Protein AF-A0A7S1JHT8-F1 (afdb_monomer_lite)

Organism: NCBI:txid73025

Foldseek 3Di:
DLQPDDDDDPDDPVVVVVVVVVVVVVLVVLLVVLQVLLCCLLPFDPCPDPVRHPADLVNLLVSLVSLLVCLQAPRNPSSLVSSLVSNLSSLLSQCPDPDPSSVCSLVVQLVCCLDCVHLLPQDPVSQVRRLNSSLSSLVSSQLSDDPVDDRVSVVVLLVSLLVLLPPDPDPPCPRSSVRSNLSSLQNLQSCLLDLSCPVVCVVRLLSLLVSLVVQCPDPDPSSVVSSVSSNVSSCCQACDDPVCVVRDHHHPVRVCVVNVVPPD

Sequence (264 aa):
DCRGHPIFDDADPCHASTDRTLVVHCWLAVKECSLLLGSLVTSLPLPADPASALLTEEQVQQIGRIFIHVLLHTKHKGAIAKAQDGFGQVARRLLRCGLPTLQALPGQWLDLLLSEAGVLNTSYARILRRSAGLPFAVLPLLDAEDRFSPQPLLRRCMQELLAVAGEGEEEGAEAAHEFSRVNALNVMKYVVEDAQLSLDVQPYLGRALLLCLRGFEHSSWTIRNSSMMLYSALVLKGVGSQQQKRKGGMSVPEFLNRFPQVAP

pLDDT: mean 83.58, std 16.68, range [28.58, 98.56]

InterPro domains:
  IPR019442 THADA/TRM732, DUF2428 [PF10350] (18-222)
  IPR051954 tRNA (32-2'-O)-methyltransferase regulator THADA [PTHR14387] (12-264)

Structure (mmCIF, N/CA/C/O backbone):
data_AF-A0A7S1JHT8-F1
#
_entry.id   AF-A0A7S1JHT8-F1
#
loop_
_atom_site.group_PDB
_atom_site.id
_atom_site.type_symbol
_atom_site.label_atom_id
_atom_site.label_alt_id
_atom_site.label_comp_id
_atom_site.label_asym_id
_atom_site.label_entity_id
_atom_site.label_seq_id
_atom_site.pdbx_PDB_ins_code
_atom_site.Cartn_x
_atom_site.Cartn_y
_atom_site.Cartn_z
_atom_site.occupancy
_atom_site.B_iso_or_equiv
_atom_site.auth_seq_id
_atom_site.auth_comp_id
_atom_site.auth_asym_id
_atom_site.auth_atom_id
_atom_site.pdbx_PDB_model_num
ATOM 1 N N . ASP A 1 1 ? 21.901 11.819 2.373 1.00 34.34 1 ASP A N 1
ATOM 2 C CA . ASP A 1 1 ? 22.291 10.726 1.458 1.00 34.34 1 ASP A CA 1
ATOM 3 C C . ASP A 1 1 ? 21.061 9.883 1.085 1.00 34.34 1 ASP A C 1
ATOM 5 O O . ASP A 1 1 ? 19.959 10.161 1.559 1.00 34.34 1 ASP A O 1
ATOM 9 N N . CYS A 1 2 ? 21.227 8.837 0.268 1.00 28.58 2 CYS A N 1
ATOM 10 C CA . CYS A 1 2 ? 20.146 7.919 -0.135 1.00 28.58 2 CYS A CA 1
ATOM 11 C C . CYS A 1 2 ? 19.572 7.065 1.020 1.00 28.58 2 CYS A C 1
ATOM 13 O O . CYS A 1 2 ? 18.707 6.220 0.798 1.00 28.58 2 CYS A O 1
ATOM 15 N N . ARG A 1 3 ? 20.052 7.259 2.256 1.00 37.41 3 ARG A N 1
ATOM 16 C CA . ARG A 1 3 ? 19.598 6.575 3.474 1.00 37.41 3 ARG A CA 1
ATOM 17 C C . ARG A 1 3 ? 18.797 7.495 4.398 1.00 37.41 3 ARG A C 1
ATOM 19 O O . ARG A 1 3 ? 18.372 7.059 5.464 1.00 37.41 3 ARG A O 1
ATOM 26 N N . GLY A 1 4 ? 18.548 8.737 3.976 1.00 41.50 4 GLY A N 1
ATOM 27 C CA . GLY A 1 4 ? 17.807 9.717 4.763 1.00 41.50 4 GLY A CA 1
ATOM 28 C C . GLY A 1 4 ? 18.656 10.428 5.815 1.00 41.50 4 GLY A C 1
ATOM 29 O O . GLY A 1 4 ? 18.087 11.101 6.669 1.00 41.50 4 GLY A O 1
ATOM 30 N N . HIS A 1 5 ? 19.989 10.323 5.756 1.00 48.78 5 HIS A N 1
ATOM 31 C CA . HIS A 1 5 ? 20.841 11.198 6.551 1.00 48.78 5 HIS A CA 1
ATOM 32 C C . HIS A 1 5 ? 20.776 12.613 5.967 1.00 48.78 5 HIS A C 1
ATOM 34 O O . HIS A 1 5 ? 21.002 12.775 4.759 1.00 48.78 5 HIS A O 1
ATOM 40 N N . PRO A 1 6 ? 20.432 13.630 6.770 1.00 48.22 6 PRO A N 1
ATOM 41 C CA . PRO A 1 6 ? 20.486 15.006 6.309 1.00 48.22 6 PRO A CA 1
ATOM 42 C C . PRO A 1 6 ? 21.941 15.372 5.974 1.00 48.22 6 PRO A C 1
ATOM 44 O O . PRO A 1 6 ? 22.859 15.015 6.710 1.00 48.22 6 PRO A O 1
ATOM 47 N N . ILE A 1 7 ? 22.139 16.001 4.814 1.00 51.75 7 ILE A N 1
ATOM 48 C CA . ILE A 1 7 ? 23.419 16.582 4.397 1.00 51.75 7 ILE A CA 1
ATOM 49 C C . ILE A 1 7 ? 23.274 18.071 4.682 1.00 51.75 7 ILE A C 1
ATOM 51 O O . ILE A 1 7 ? 22.366 18.695 4.135 1.00 51.75 7 ILE A O 1
ATOM 55 N N . PHE A 1 8 ? 24.108 18.596 5.569 1.00 55.41 8 PHE A N 1
ATOM 56 C CA . PHE A 1 8 ? 24.169 20.017 5.879 1.00 55.41 8 PHE A CA 1
ATOM 57 C C . PHE A 1 8 ? 25.493 20.545 5.322 1.00 55.41 8 PHE A C 1
ATOM 59 O O . PHE A 1 8 ? 26.511 19.869 5.476 1.00 55.41 8 PHE A O 1
ATOM 66 N N . ASP A 1 9 ? 25.464 21.699 4.647 1.00 51.19 9 ASP A N 1
ATOM 67 C CA . ASP A 1 9 ? 26.682 22.461 4.349 1.00 51.19 9 ASP A CA 1
ATOM 68 C C . ASP A 1 9 ? 27.382 22.799 5.672 1.00 51.19 9 ASP A C 1
ATOM 70 O O . ASP A 1 9 ? 26.703 22.880 6.698 1.00 51.19 9 ASP A O 1
ATOM 74 N N . ASP A 1 10 ? 28.709 22.969 5.650 1.00 49.72 10 ASP A N 1
ATOM 75 C CA . ASP A 1 10 ? 29.583 23.263 6.801 1.00 49.72 10 ASP A CA 1
ATOM 76 C C . ASP A 1 10 ? 29.253 24.617 7.479 1.00 49.72 10 ASP A C 1
ATOM 78 O O . ASP A 1 10 ? 30.066 25.538 7.552 1.00 49.72 10 ASP A O 1
ATOM 82 N N . ALA A 1 11 ? 28.027 24.763 7.968 1.00 54.50 11 ALA A N 1
ATOM 83 C CA . ALA A 1 11 ? 27.584 25.807 8.863 1.00 54.50 11 ALA A CA 1
ATOM 84 C C . ALA A 1 11 ? 27.904 25.395 10.304 1.00 54.50 11 ALA A C 1
ATOM 86 O O . ALA A 1 11 ? 27.865 24.216 10.657 1.00 54.50 11 ALA A O 1
ATOM 87 N N . ASP A 1 12 ? 28.226 26.410 11.105 1.00 55.28 12 ASP A N 1
ATOM 88 C CA . ASP A 1 12 ? 28.621 26.385 12.515 1.00 55.28 12 ASP A CA 1
ATOM 89 C C . ASP A 1 12 ? 28.263 25.075 13.270 1.00 55.28 12 ASP A C 1
ATOM 91 O O . ASP A 1 12 ? 27.077 24.738 13.404 1.00 55.28 12 ASP A O 1
ATOM 95 N N . PRO A 1 13 ? 29.255 24.324 13.797 1.00 57.09 13 PRO A N 1
ATOM 96 C CA . PRO A 1 13 ? 29.052 23.003 14.403 1.00 57.09 13 PRO A CA 1
ATOM 97 C C . PRO A 1 13 ? 28.018 22.978 15.543 1.00 57.09 13 PRO A C 1
ATOM 99 O O . PRO A 1 13 ? 27.435 21.926 15.824 1.00 57.09 13 PRO A O 1
ATOM 102 N N . CYS A 1 14 ? 27.740 24.121 16.181 1.00 57.09 14 CYS A N 1
ATOM 103 C CA . CYS A 1 14 ? 26.687 24.249 17.190 1.00 57.09 14 CYS A CA 1
ATOM 104 C C . CYS A 1 14 ? 25.264 24.161 16.587 1.00 57.09 14 CYS A C 1
ATOM 106 O O . CYS A 1 14 ? 24.384 23.480 17.129 1.00 57.09 14 CYS A O 1
ATOM 108 N N . HIS A 1 15 ? 25.042 24.779 15.423 1.00 56.47 15 HIS A N 1
ATOM 109 C CA . HIS A 1 15 ? 23.763 24.747 14.708 1.00 56.47 15 HIS A CA 1
ATOM 110 C C . HIS A 1 15 ? 23.491 23.367 14.090 1.00 56.47 15 HIS A C 1
ATOM 112 O O . HIS A 1 15 ? 22.404 22.816 14.276 1.00 56.47 15 HIS A O 1
ATOM 118 N N . ALA A 1 16 ? 24.510 22.734 13.498 1.00 60.12 16 ALA A N 1
ATOM 119 C CA . ALA A 1 16 ? 24.408 21.373 12.960 1.00 60.12 16 ALA A CA 1
ATOM 120 C C . ALA A 1 16 ? 24.037 20.320 14.032 1.00 60.12 16 ALA A C 1
ATOM 122 O O . ALA A 1 16 ? 23.324 19.350 13.754 1.00 60.12 16 ALA A O 1
ATOM 123 N N . SER A 1 17 ? 24.482 20.513 15.281 1.00 71.12 17 SER A N 1
ATOM 124 C CA . SER A 1 17 ? 24.134 19.653 16.425 1.00 71.12 17 SER A CA 1
ATOM 125 C C . SER A 1 17 ? 22.660 19.783 16.838 1.00 71.12 17 SER A C 1
ATOM 127 O O . SER A 1 17 ? 21.988 18.785 17.129 1.00 71.12 17 SER A O 1
ATOM 129 N N . THR A 1 18 ? 22.127 21.007 16.803 1.00 77.38 18 THR A N 1
ATOM 130 C CA . THR A 1 18 ? 20.728 21.295 17.151 1.00 77.38 18 THR A CA 1
ATOM 131 C C . THR A 1 18 ? 19.774 20.741 16.093 1.00 77.38 18 THR A C 1
ATOM 133 O O . THR A 1 18 ? 18.832 20.023 16.436 1.00 77.38 18 THR A O 1
ATOM 136 N N . ASP A 1 19 ? 20.069 20.955 14.809 1.00 77.06 19 ASP A N 1
ATOM 137 C CA . ASP A 1 19 ? 19.261 20.445 13.694 1.00 77.06 19 ASP A CA 1
ATOM 138 C C . ASP A 1 19 ? 19.212 18.915 13.675 1.00 77.06 19 ASP A C 1
ATOM 140 O O . ASP A 1 19 ? 18.149 18.305 13.514 1.00 77.06 19 ASP A O 1
ATOM 144 N N . ARG A 1 20 ? 20.355 18.266 13.928 1.00 75.06 20 ARG A N 1
ATOM 145 C CA . ARG A 1 20 ? 20.429 16.806 14.059 1.00 75.06 20 ARG A CA 1
ATOM 146 C C . ARG A 1 20 ? 19.556 16.296 15.204 1.00 75.06 20 ARG A C 1
ATOM 148 O O . ARG A 1 20 ? 18.861 15.292 15.046 1.00 75.06 20 ARG A O 1
ATOM 155 N N . THR A 1 21 ? 19.585 16.981 16.340 1.00 84.88 21 THR A N 1
ATOM 156 C CA . THR A 1 21 ? 18.801 16.624 17.526 1.00 84.88 21 THR A CA 1
ATOM 157 C C . THR A 1 21 ? 17.301 16.792 17.271 1.00 84.88 21 THR A C 1
ATOM 159 O O . THR A 1 21 ? 16.516 15.904 17.606 1.00 84.88 21 THR A O 1
ATOM 162 N N . LEU A 1 22 ? 16.896 17.877 16.607 1.00 87.31 22 LEU A N 1
ATOM 163 C CA . LEU A 1 22 ? 15.505 18.119 16.217 1.00 87.31 22 LEU A CA 1
ATOM 164 C C . LEU A 1 22 ? 14.978 17.024 15.287 1.00 87.31 22 LEU A C 1
ATOM 166 O O . LEU A 1 22 ? 13.941 16.430 15.576 1.00 87.31 22 LEU A O 1
ATOM 170 N N . VAL A 1 23 ? 15.716 16.686 14.223 1.00 85.25 23 VAL A N 1
ATOM 171 C CA . VAL A 1 23 ? 15.320 15.613 13.295 1.00 85.25 23 VAL A CA 1
ATOM 172 C C . VAL A 1 23 ? 15.143 14.286 14.035 1.00 85.25 23 VAL A C 1
ATOM 174 O O . VAL A 1 23 ? 14.180 13.565 13.761 1.00 85.25 23 VAL A O 1
ATOM 177 N N . VAL A 1 24 ? 16.032 13.977 14.989 1.00 85.88 24 VAL A N 1
ATOM 178 C CA . VAL A 1 24 ? 15.943 12.760 15.807 1.00 85.88 24 VAL A CA 1
ATOM 179 C C . VAL A 1 24 ? 14.666 12.709 16.632 1.00 85.88 24 VAL A C 1
ATOM 181 O O . VAL A 1 24 ? 13.922 11.727 16.560 1.00 85.88 24 VAL A O 1
ATOM 184 N N . HIS A 1 25 ? 14.371 13.779 17.362 1.00 88.12 25 HIS A N 1
ATOM 185 C CA . HIS A 1 25 ? 13.149 13.856 18.151 1.00 88.12 25 HIS A CA 1
ATOM 186 C C . HIS A 1 25 ? 11.891 13.815 17.279 1.00 88.12 25 HIS A C 1
ATOM 188 O O . HIS A 1 25 ? 10.928 13.147 17.649 1.00 88.12 25 HIS A O 1
ATOM 194 N N . CYS A 1 26 ? 11.903 14.437 16.096 1.00 89.31 26 CYS A N 1
ATOM 195 C CA . CYS A 1 26 ? 10.768 14.399 15.178 1.00 89.31 26 CYS A CA 1
ATOM 196 C C . CYS A 1 26 ? 10.431 12.972 14.724 1.00 89.31 26 CYS A C 1
ATOM 198 O O . CYS A 1 26 ? 9.269 12.575 14.793 1.00 89.31 26 CYS A O 1
ATOM 200 N N . TRP A 1 27 ? 11.407 12.169 14.277 1.00 87.94 27 TRP A N 1
ATOM 201 C CA . TRP A 1 27 ? 11.083 10.806 13.832 1.00 87.94 27 TRP A CA 1
ATOM 202 C C . TRP A 1 27 ? 10.762 9.862 14.996 1.00 87.94 27 TRP A C 1
ATOM 204 O O . TRP A 1 27 ? 9.971 8.935 14.807 1.00 87.94 27 TRP A O 1
ATOM 214 N N . LEU A 1 28 ? 11.315 10.100 16.193 1.00 90.44 28 LEU A N 1
ATOM 215 C CA . LEU A 1 28 ? 10.906 9.397 17.413 1.00 90.44 28 LEU A CA 1
ATOM 216 C C . LEU A 1 28 ? 9.451 9.717 17.770 1.00 90.44 28 LEU A C 1
ATOM 218 O O . LEU A 1 28 ? 8.676 8.796 18.014 1.00 90.44 28 LEU A O 1
ATOM 222 N N . ALA A 1 29 ? 9.056 10.990 17.712 1.00 93.38 29 ALA A N 1
ATOM 223 C CA . ALA A 1 29 ? 7.676 11.403 17.938 1.00 93.38 29 ALA A CA 1
ATOM 224 C C . ALA A 1 29 ? 6.723 10.747 16.928 1.00 93.38 29 ALA A C 1
ATOM 226 O O . ALA A 1 29 ? 5.735 10.140 17.328 1.00 93.38 29 ALA A O 1
ATOM 227 N N . VAL A 1 30 ? 7.051 10.767 15.629 1.00 93.81 30 VAL A N 1
ATOM 228 C CA . VAL A 1 30 ? 6.247 10.089 14.592 1.00 93.81 30 VAL A CA 1
ATOM 229 C C . VAL A 1 30 ? 6.100 8.594 14.887 1.00 93.81 30 VAL A C 1
ATOM 231 O O . VAL A 1 30 ? 5.004 8.048 14.742 1.00 93.81 30 VAL A O 1
ATOM 234 N N . LYS A 1 31 ? 7.178 7.932 15.323 1.00 93.38 31 LYS A N 1
ATOM 235 C CA . LYS A 1 31 ? 7.157 6.520 15.723 1.00 93.38 31 LYS A CA 1
ATOM 236 C C . LYS A 1 31 ? 6.196 6.274 16.889 1.00 93.38 31 LYS A C 1
ATOM 238 O O . LYS A 1 31 ? 5.337 5.401 16.773 1.00 93.38 31 LYS A O 1
ATOM 243 N N . GLU A 1 32 ? 6.329 7.016 17.986 1.00 95.50 32 GLU A N 1
ATOM 244 C CA . GLU A 1 32 ? 5.507 6.801 19.184 1.00 95.50 32 GLU A CA 1
ATOM 245 C C . GLU A 1 32 ? 4.040 7.183 18.944 1.00 95.50 32 GLU A C 1
ATOM 247 O O . GLU A 1 32 ? 3.142 6.431 19.317 1.00 95.50 32 GLU A O 1
ATOM 252 N N . CYS A 1 33 ? 3.772 8.276 18.221 1.00 96.31 33 CYS A N 1
ATOM 253 C CA . CYS A 1 33 ? 2.416 8.642 17.811 1.00 96.31 33 CYS A CA 1
ATOM 254 C C . CYS A 1 33 ? 1.780 7.566 16.922 1.00 96.31 33 CYS A C 1
ATOM 256 O O . CYS A 1 33 ? 0.622 7.216 17.125 1.00 96.31 33 CYS A O 1
ATOM 258 N N . SER A 1 34 ? 2.526 6.998 15.970 1.00 96.81 34 SER A N 1
ATOM 259 C CA . SER A 1 34 ? 2.019 5.926 15.103 1.00 96.81 34 SER A CA 1
ATOM 260 C C . SER A 1 34 ? 1.604 4.684 15.897 1.00 96.81 34 SER A C 1
ATOM 262 O O . SER A 1 34 ? 0.548 4.105 15.643 1.00 96.81 34 SER A O 1
ATOM 264 N N . LEU A 1 35 ? 2.410 4.288 16.886 1.00 95.06 35 LEU A N 1
ATOM 265 C CA . LEU A 1 35 ? 2.084 3.167 17.769 1.00 95.06 35 LEU A CA 1
ATOM 266 C C . LEU A 1 35 ? 0.876 3.476 18.657 1.00 95.06 35 LEU A C 1
ATOM 268 O O . LEU A 1 35 ? -0.020 2.642 18.781 1.00 95.06 35 LEU A O 1
ATOM 272 N N . LEU A 1 36 ? 0.827 4.682 19.229 1.00 97.06 36 LEU A N 1
ATOM 273 C CA . LEU A 1 36 ? -0.282 5.129 20.064 1.00 97.06 36 LEU A CA 1
ATOM 274 C C . LEU A 1 36 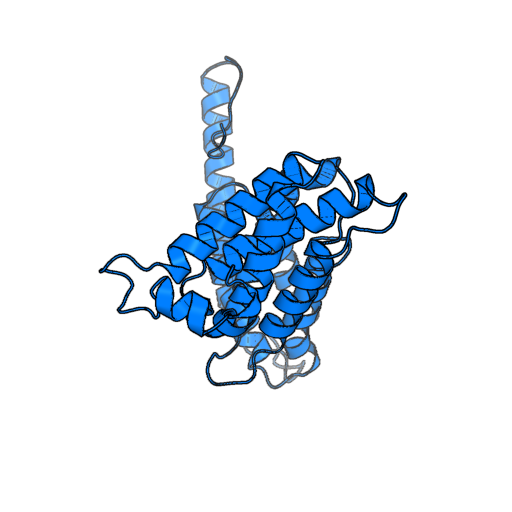? -1.604 5.121 19.291 1.00 97.06 36 LEU A C 1
ATOM 276 O O . LEU A 1 36 ? -2.578 4.553 19.771 1.00 97.06 36 LEU A O 1
ATOM 280 N N . LEU A 1 37 ? -1.643 5.695 18.086 1.00 97.38 37 LEU A N 1
ATOM 281 C CA . LEU A 1 37 ? -2.860 5.747 17.271 1.00 97.38 37 LEU A CA 1
ATOM 282 C C . LEU A 1 37 ? -3.365 4.345 16.898 1.00 97.38 37 LEU A C 1
ATOM 284 O O . LEU A 1 37 ? -4.567 4.090 16.972 1.00 97.38 37 LEU A O 1
ATOM 288 N N . GLY A 1 38 ? -2.460 3.420 16.559 1.00 96.88 38 GLY A N 1
ATOM 289 C CA . GLY A 1 38 ? -2.819 2.017 16.331 1.00 96.88 38 GLY A CA 1
ATOM 290 C C . GLY A 1 38 ? -3.399 1.351 17.583 1.00 96.88 38 GLY A C 1
ATOM 291 O O . GLY A 1 38 ? -4.431 0.680 17.513 1.00 96.88 38 GLY A O 1
ATOM 292 N N . SER A 1 39 ? -2.783 1.592 18.744 1.00 96.38 39 SER A N 1
ATOM 293 C CA . SER A 1 39 ? -3.245 1.075 20.038 1.00 96.38 39 SER A CA 1
ATOM 294 C C . SER A 1 39 ? -4.616 1.631 20.441 1.00 96.38 39 SER A C 1
ATOM 296 O O . SER A 1 39 ? -5.477 0.881 20.896 1.00 96.38 39 SER A O 1
ATOM 298 N N . LEU A 1 40 ? -4.864 2.925 20.215 1.00 94.81 40 LEU A N 1
ATOM 299 C CA . LEU A 1 40 ? -6.142 3.568 20.530 1.00 94.81 40 LEU A CA 1
ATOM 300 C C . LEU A 1 40 ? -7.298 2.928 19.757 1.00 94.81 40 LEU A C 1
ATOM 302 O O . LEU A 1 40 ? -8.280 2.514 20.363 1.00 94.81 40 LEU A O 1
ATOM 306 N N . VAL A 1 41 ? -7.172 2.780 18.435 1.00 94.75 41 VAL A N 1
ATOM 307 C CA . VAL A 1 41 ? -8.247 2.194 17.611 1.00 94.75 41 VAL A CA 1
ATOM 308 C C . VAL A 1 41 ? -8.464 0.709 17.918 1.00 94.75 41 VAL A C 1
ATOM 310 O O . VAL A 1 41 ? -9.583 0.208 17.814 1.00 94.75 41 VAL A O 1
ATOM 313 N N . THR A 1 42 ? -7.407 -0.019 18.282 1.00 93.75 42 THR A N 1
ATOM 314 C CA . THR A 1 42 ? -7.513 -1.451 18.603 1.00 93.75 42 THR A CA 1
ATOM 315 C C . THR A 1 42 ? -8.066 -1.719 19.998 1.00 93.75 42 THR A C 1
ATOM 317 O O . THR A 1 42 ? -8.779 -2.708 20.168 1.00 93.75 42 THR A O 1
ATOM 320 N N . SER A 1 43 ? -7.764 -0.858 20.972 1.00 91.62 43 SER A N 1
ATOM 321 C CA . SER A 1 43 ? -8.097 -1.077 22.385 1.00 91.62 43 SER A CA 1
ATOM 322 C C . SER A 1 43 ? -9.407 -0.422 22.810 1.00 91.62 43 SER A C 1
ATOM 324 O O . SER A 1 43 ? -10.055 -0.904 23.738 1.00 91.62 43 SER A O 1
ATOM 326 N N . LEU A 1 44 ? -9.802 0.679 22.168 1.00 89.81 44 LEU A N 1
ATOM 327 C CA . LEU A 1 44 ? -11.028 1.386 22.522 1.00 89.81 44 LEU A CA 1
ATOM 328 C C . LEU A 1 44 ? -12.253 0.766 21.827 1.00 89.81 44 LEU A C 1
ATOM 330 O O . LEU A 1 44 ? -12.146 0.244 20.710 1.00 89.81 44 LEU A O 1
ATOM 334 N N . PRO A 1 45 ? -13.439 0.824 22.462 1.00 85.81 45 PRO A N 1
ATOM 335 C CA . PRO A 1 45 ? -14.688 0.489 21.797 1.00 85.81 45 PRO A CA 1
ATOM 336 C C . PRO A 1 45 ? -14.857 1.346 20.540 1.00 85.81 45 PRO A C 1
ATOM 338 O O . PRO A 1 45 ? -14.778 2.574 20.596 1.00 85.81 45 PRO A O 1
ATOM 341 N N . LEU A 1 46 ? -15.078 0.686 19.402 1.00 83.62 46 LEU A N 1
ATOM 342 C CA . LEU A 1 46 ? -15.483 1.376 18.182 1.00 83.62 46 LEU A CA 1
ATOM 343 C C . LEU A 1 46 ? -16.912 1.914 18.367 1.00 83.62 46 LEU A C 1
ATOM 345 O O . LEU A 1 46 ? -17.673 1.307 19.126 1.00 83.62 46 LEU A O 1
ATOM 349 N N . PRO A 1 47 ? -17.282 3.010 17.685 1.00 74.62 47 PRO A N 1
ATOM 350 C CA . PRO A 1 47 ? -18.576 3.672 17.833 1.00 74.62 47 PRO A CA 1
ATOM 351 C C . PRO A 1 47 ? -19.723 2.798 17.306 1.00 74.62 47 PRO A C 1
ATOM 353 O O . PRO A 1 47 ? -20.225 3.000 16.210 1.00 74.62 47 PRO A O 1
ATOM 356 N N . ALA A 1 48 ? -20.131 1.792 18.079 1.00 67.88 48 ALA A N 1
ATOM 357 C CA . ALA A 1 48 ? -21.352 1.027 17.831 1.00 67.88 48 ALA A CA 1
ATOM 358 C C . ALA A 1 48 ? -22.585 1.736 18.412 1.00 67.88 48 ALA A C 1
ATOM 360 O O . ALA A 1 48 ? -23.694 1.548 17.922 1.00 67.88 48 ALA A O 1
ATOM 361 N N . ASP A 1 49 ? -22.370 2.565 19.436 1.00 65.56 49 ASP A N 1
ATOM 362 C CA . ASP A 1 49 ? -23.361 3.426 20.072 1.00 65.56 49 ASP A CA 1
ATOM 363 C C . ASP A 1 49 ? -22.711 4.797 20.368 1.00 65.56 49 ASP A C 1
ATOM 365 O O . ASP A 1 49 ? -21.709 4.842 21.093 1.00 65.56 49 ASP A O 1
ATOM 369 N N . PRO A 1 50 ? -23.246 5.915 19.833 1.00 63.06 50 PRO A N 1
ATOM 370 C CA . PRO A 1 50 ? -22.724 7.263 20.066 1.00 63.06 50 PRO A CA 1
ATOM 371 C C . PRO A 1 50 ? -22.569 7.636 21.545 1.00 63.06 50 PRO A C 1
ATOM 373 O O . PRO A 1 50 ? -21.699 8.437 21.877 1.00 63.06 50 PRO A O 1
ATOM 376 N N . ALA A 1 51 ? -23.381 7.063 22.440 1.00 67.19 51 ALA A N 1
ATOM 377 C CA . ALA A 1 51 ? -23.355 7.390 23.865 1.00 67.19 51 ALA A CA 1
ATOM 378 C C . ALA A 1 51 ? -22.165 6.771 24.625 1.00 67.19 51 ALA A C 1
ATOM 380 O O . ALA A 1 51 ? -21.800 7.260 25.694 1.00 67.19 51 ALA A O 1
ATOM 381 N N . SER A 1 52 ? -21.551 5.711 24.088 1.00 68.62 52 SER A N 1
ATOM 382 C CA . SER A 1 52 ? -20.426 4.990 24.713 1.00 68.62 52 SER A CA 1
ATOM 383 C C . SER A 1 52 ? -19.123 5.066 23.905 1.00 68.62 52 SER A C 1
ATOM 385 O O . SER A 1 52 ? -18.091 4.531 24.321 1.00 68.62 52 SER A O 1
ATOM 387 N N . ALA A 1 53 ? -19.156 5.745 22.757 1.00 72.50 53 ALA A N 1
ATOM 388 C CA . ALA A 1 53 ? -18.032 5.864 21.847 1.00 72.50 53 ALA A CA 1
ATOM 389 C C . ALA A 1 53 ? -16.952 6.814 22.389 1.00 72.50 53 ALA A C 1
ATOM 391 O O . ALA A 1 53 ? -17.128 8.029 22.431 1.00 72.50 53 ALA A O 1
ATOM 392 N N . LEU A 1 54 ? -15.790 6.260 22.741 1.00 85.19 54 LEU A N 1
ATOM 393 C CA . LEU A 1 54 ? -14.593 7.053 23.059 1.00 85.19 54 LEU A CA 1
ATOM 394 C C . LEU A 1 54 ? -13.870 7.564 21.803 1.00 85.19 54 LEU A C 1
ATOM 396 O O . LEU A 1 54 ? -13.056 8.480 21.894 1.00 85.19 54 LEU A O 1
ATOM 400 N N . LEU A 1 55 ? -14.158 6.967 20.643 1.00 88.44 55 LEU A N 1
ATOM 401 C CA . LEU A 1 55 ? -13.677 7.398 19.334 1.00 88.44 55 LEU A CA 1
ATOM 402 C C . LEU A 1 55 ? -14.859 7.541 18.377 1.00 88.44 55 LEU A C 1
ATOM 404 O O . LEU A 1 55 ? -15.638 6.601 18.229 1.00 88.44 55 LEU A O 1
ATOM 408 N N . THR A 1 56 ? -14.967 8.683 17.700 1.00 90.50 56 THR A N 1
ATOM 409 C CA . THR A 1 56 ? -15.972 8.885 16.643 1.00 90.50 56 THR A CA 1
ATOM 410 C C . THR A 1 56 ? -15.515 8.274 15.317 1.00 90.50 56 THR A C 1
ATOM 412 O O . THR A 1 56 ? -14.323 8.020 15.108 1.00 90.50 56 THR A O 1
ATOM 415 N N . GLU A 1 57 ? -16.448 8.053 14.387 1.00 90.94 57 GLU A N 1
ATOM 416 C CA . GLU A 1 57 ? -16.102 7.546 13.054 1.00 90.94 57 GLU A CA 1
ATOM 417 C C . GLU A 1 57 ? -15.167 8.505 12.302 1.00 90.94 57 GLU A C 1
ATOM 419 O O . GLU A 1 57 ? -14.204 8.072 11.665 1.00 90.94 57 GLU A O 1
ATOM 424 N N . GLU A 1 58 ? -15.380 9.816 12.438 1.00 92.44 58 GLU A N 1
ATOM 425 C CA . GLU A 1 58 ? -14.542 10.853 11.832 1.00 92.44 58 GLU A CA 1
ATOM 426 C C . GLU A 1 58 ? -13.119 10.812 12.385 1.00 92.44 58 GLU A C 1
ATOM 428 O O . GLU A 1 58 ? -12.157 10.959 11.628 1.00 92.44 58 GLU A O 1
ATOM 433 N N . GLN A 1 59 ? -12.964 10.576 13.692 1.00 94.19 59 GLN A N 1
ATOM 434 C CA . GLN A 1 59 ? -11.651 10.427 14.315 1.00 94.19 59 GLN A CA 1
ATOM 435 C C . GLN A 1 59 ? -10.930 9.189 13.779 1.00 94.19 59 GLN A C 1
ATOM 437 O O . GLN A 1 59 ? -9.760 9.283 13.412 1.00 94.19 59 GLN A O 1
ATOM 442 N N . VAL A 1 60 ? -11.618 8.051 13.651 1.00 95.12 60 VAL A N 1
ATOM 443 C CA . VAL A 1 60 ? -11.042 6.833 13.053 1.00 95.12 60 VAL A CA 1
ATOM 444 C C . VAL A 1 60 ? -10.629 7.079 11.598 1.00 95.12 60 VAL A C 1
ATOM 446 O O . VAL A 1 60 ? -9.521 6.717 11.190 1.00 95.12 60 VAL A O 1
ATOM 449 N N . GLN A 1 61 ? -11.473 7.758 10.819 1.00 95.69 61 GLN A N 1
ATOM 450 C CA . GLN A 1 61 ? -11.153 8.127 9.444 1.00 95.69 61 GLN A CA 1
ATOM 451 C C . GLN A 1 61 ? -9.929 9.053 9.375 1.00 95.69 61 GLN A C 1
ATOM 453 O O . GLN A 1 61 ? -9.046 8.867 8.532 1.00 95.69 61 GLN A O 1
ATOM 458 N N . GLN A 1 62 ? -9.847 10.031 10.279 1.00 96.88 62 GLN A N 1
ATOM 459 C CA . GLN A 1 62 ? -8.726 10.959 10.375 1.00 96.88 62 GLN A CA 1
ATOM 460 C C . GLN A 1 62 ? -7.425 10.252 10.763 1.00 96.88 62 GLN A C 1
ATOM 462 O O . GLN A 1 62 ? -6.377 10.565 10.200 1.00 96.88 62 GLN A O 1
ATOM 467 N N . ILE A 1 63 ? -7.482 9.262 11.654 1.00 97.56 63 ILE A N 1
ATOM 468 C CA . ILE A 1 63 ? -6.326 8.436 12.018 1.00 97.56 63 ILE A CA 1
ATOM 469 C C . ILE A 1 63 ? -5.757 7.726 10.784 1.00 97.56 63 ILE A C 1
ATOM 471 O O . ILE A 1 63 ? -4.551 7.793 10.543 1.00 97.56 63 ILE A O 1
ATOM 475 N N . GLY A 1 64 ? -6.604 7.118 9.948 1.00 97.38 64 GLY A N 1
ATOM 476 C CA . GLY A 1 64 ? -6.144 6.509 8.695 1.00 97.38 64 GLY A CA 1
ATOM 477 C C . GLY A 1 64 ? -5.506 7.515 7.734 1.00 97.38 64 GLY A C 1
ATOM 478 O O . GLY A 1 64 ? -4.446 7.245 7.169 1.00 97.38 64 GLY A O 1
ATOM 479 N N . ARG A 1 65 ? -6.080 8.721 7.608 1.00 96.75 65 ARG A N 1
ATOM 480 C CA . ARG A 1 65 ? -5.481 9.808 6.808 1.00 96.75 65 ARG A CA 1
ATOM 481 C C . ARG A 1 65 ? -4.108 10.231 7.335 1.00 96.75 65 ARG A C 1
ATOM 483 O O . ARG A 1 65 ? -3.212 10.484 6.530 1.00 96.75 65 ARG A O 1
ATOM 490 N N . ILE A 1 66 ? -3.924 10.280 8.657 1.00 97.38 66 ILE A N 1
ATOM 491 C CA . ILE A 1 66 ? -2.626 10.568 9.285 1.00 97.38 66 ILE A CA 1
ATOM 492 C C . ILE A 1 66 ? -1.609 9.487 8.914 1.00 97.38 66 ILE A C 1
ATOM 494 O O . ILE A 1 66 ? -0.512 9.830 8.479 1.00 97.38 66 ILE A O 1
ATOM 498 N N . PHE A 1 67 ? -1.963 8.201 9.007 1.00 98.06 67 PHE A N 1
ATOM 499 C CA . PHE A 1 67 ? -1.061 7.115 8.610 1.00 98.06 67 PHE A CA 1
ATOM 500 C C . PHE A 1 67 ? -0.656 7.200 7.138 1.00 98.06 67 PHE A C 1
ATOM 502 O O . PHE A 1 67 ? 0.536 7.151 6.837 1.00 98.06 67 PHE A O 1
ATOM 509 N N . ILE A 1 68 ? -1.616 7.399 6.230 1.00 96.25 68 ILE A N 1
ATOM 510 C CA . ILE A 1 68 ? -1.332 7.581 4.798 1.00 96.25 68 ILE A CA 1
ATOM 511 C C . ILE A 1 68 ? -0.394 8.774 4.596 1.00 96.25 68 ILE A C 1
ATOM 513 O O . ILE A 1 68 ? 0.608 8.667 3.891 1.00 96.25 68 ILE A O 1
ATOM 517 N N . HIS A 1 69 ? -0.667 9.907 5.248 1.00 93.62 69 HIS A N 1
ATOM 518 C CA . HIS A 1 69 ? 0.195 11.080 5.158 1.00 93.62 69 HIS A CA 1
ATOM 519 C C . HIS A 1 69 ? 1.621 10.777 5.635 1.00 93.62 69 HIS A C 1
ATOM 521 O O . HIS A 1 69 ? 2.578 11.067 4.916 1.00 93.62 69 HIS A O 1
ATOM 527 N N . VAL A 1 70 ? 1.773 10.159 6.808 1.00 93.88 70 VAL A N 1
ATOM 528 C CA . VAL A 1 70 ? 3.075 9.792 7.377 1.00 93.88 70 VAL A CA 1
ATOM 529 C C . VAL A 1 70 ? 3.831 8.852 6.439 1.00 93.88 70 VAL A C 1
ATOM 531 O O . VAL A 1 70 ? 4.994 9.119 6.135 1.00 93.88 70 VAL A O 1
ATOM 534 N N . LEU A 1 71 ? 3.184 7.802 5.932 1.00 94.56 71 LEU A N 1
ATOM 535 C CA . LEU A 1 71 ? 3.805 6.793 5.066 1.00 94.56 71 LEU A CA 1
ATOM 536 C C . LEU A 1 71 ? 4.224 7.363 3.704 1.00 94.56 71 LEU A C 1
ATOM 538 O O . LEU A 1 71 ? 5.263 6.976 3.175 1.00 94.56 71 LEU A O 1
ATOM 542 N N . LEU A 1 72 ? 3.478 8.333 3.167 1.00 91.56 72 LEU A N 1
ATOM 543 C CA . LEU A 1 72 ? 3.809 8.988 1.898 1.00 91.56 72 LEU A CA 1
ATOM 544 C C . LEU A 1 72 ? 4.891 10.076 2.001 1.00 91.56 72 LEU A C 1
ATOM 546 O O . LEU A 1 72 ? 5.430 10.474 0.968 1.00 91.56 72 LEU A O 1
ATOM 550 N N . HIS A 1 73 ? 5.192 10.596 3.197 1.00 88.25 73 HIS A N 1
ATOM 551 C CA . HIS A 1 73 ? 6.085 11.759 3.357 1.00 88.25 73 HIS A CA 1
ATOM 552 C C . HIS A 1 73 ? 7.297 11.509 4.269 1.00 88.25 73 HIS A C 1
ATOM 554 O O . HIS A 1 73 ? 8.250 12.291 4.246 1.00 88.25 73 HIS A O 1
ATOM 560 N N . THR A 1 74 ? 7.308 10.424 5.045 1.00 87.94 74 THR A N 1
ATOM 561 C CA . THR A 1 74 ? 8.420 10.088 5.944 1.00 87.94 74 THR A CA 1
ATOM 562 C C . THR A 1 74 ? 9.509 9.318 5.203 1.00 87.94 74 THR A C 1
ATOM 564 O O . THR A 1 74 ? 9.222 8.412 4.432 1.00 87.94 74 THR A O 1
ATOM 567 N N . LYS A 1 75 ? 10.780 9.647 5.469 1.00 85.62 75 LYS A N 1
ATOM 568 C CA . LYS A 1 75 ? 11.950 8.942 4.899 1.00 85.62 75 LYS A CA 1
ATOM 569 C C . LYS A 1 75 ? 12.656 8.018 5.892 1.00 85.62 75 LYS A C 1
ATOM 571 O O . LYS A 1 75 ? 13.392 7.119 5.493 1.00 85.62 75 LYS A O 1
ATOM 576 N N . HIS A 1 76 ? 12.468 8.248 7.190 1.00 89.12 76 HIS A N 1
ATOM 577 C CA . HIS A 1 76 ? 13.146 7.478 8.225 1.00 89.12 76 HIS A CA 1
ATOM 578 C C . HIS A 1 76 ? 12.547 6.070 8.333 1.00 89.12 76 HIS A C 1
ATOM 580 O O . HIS A 1 76 ? 11.407 5.908 8.771 1.00 89.12 76 HIS A O 1
ATOM 586 N N . LYS A 1 77 ? 13.333 5.042 7.987 1.00 88.44 77 LYS A N 1
ATOM 587 C CA . LYS A 1 77 ? 12.881 3.638 7.941 1.00 88.44 77 LYS A CA 1
ATOM 588 C C . LYS A 1 77 ? 12.250 3.159 9.247 1.00 88.44 77 LYS A C 1
ATOM 590 O O . LYS A 1 77 ? 11.230 2.484 9.216 1.00 88.44 77 LYS A O 1
ATOM 595 N N . GLY A 1 78 ? 12.822 3.538 10.393 1.00 89.19 78 GLY A N 1
ATOM 596 C CA . GLY A 1 78 ? 12.283 3.148 11.699 1.00 89.19 78 GLY A CA 1
ATOM 597 C C . GLY A 1 78 ? 10.920 3.775 12.009 1.00 89.19 78 GLY A C 1
ATOM 598 O O . GLY A 1 78 ? 10.102 3.149 12.673 1.00 89.19 78 GLY A O 1
ATOM 599 N N . ALA A 1 79 ? 10.657 4.983 11.501 1.00 91.94 79 ALA A N 1
ATOM 600 C CA . ALA A 1 79 ? 9.360 5.637 11.662 1.00 91.94 79 ALA A CA 1
ATOM 601 C C . ALA A 1 79 ? 8.331 5.054 10.683 1.00 91.94 79 ALA A C 1
ATOM 603 O O . ALA A 1 79 ? 7.217 4.752 11.095 1.00 91.94 79 ALA A O 1
ATOM 604 N N . ILE A 1 80 ? 8.731 4.802 9.428 1.00 93.69 80 ILE A N 1
ATOM 605 C CA . ILE A 1 80 ? 7.900 4.120 8.421 1.00 93.69 80 ILE A CA 1
ATOM 606 C C . ILE A 1 80 ? 7.450 2.752 8.937 1.00 93.69 80 ILE A C 1
ATOM 608 O O . ILE A 1 80 ? 6.256 2.487 8.960 1.00 93.69 80 ILE A O 1
ATOM 612 N N . ALA A 1 81 ? 8.377 1.920 9.424 1.00 94.06 81 ALA A N 1
ATOM 613 C CA . ALA A 1 81 ? 8.050 0.586 9.927 1.00 94.06 81 ALA A CA 1
ATOM 614 C C . ALA A 1 81 ? 6.987 0.633 11.039 1.00 94.06 81 ALA A C 1
ATOM 616 O O . ALA A 1 81 ? 6.060 -0.167 11.058 1.00 94.06 81 ALA A O 1
ATOM 617 N N . LYS A 1 82 ? 7.073 1.617 11.941 1.00 96.25 82 LYS A N 1
ATOM 618 C CA . LYS A 1 82 ? 6.116 1.764 13.046 1.00 96.25 82 LYS A CA 1
ATOM 619 C C . LYS A 1 82 ? 4.788 2.383 12.617 1.00 96.25 82 LYS A C 1
ATOM 621 O O . LYS A 1 82 ? 3.750 2.014 13.162 1.00 96.25 82 LYS A O 1
ATOM 626 N N . ALA A 1 83 ? 4.800 3.238 11.600 1.00 97.50 83 ALA A N 1
ATOM 627 C CA . ALA A 1 83 ? 3.587 3.679 10.923 1.00 97.50 83 ALA A CA 1
ATOM 628 C C . ALA A 1 83 ? 2.879 2.520 10.202 1.00 97.50 83 ALA A C 1
ATOM 630 O O . ALA A 1 83 ? 1.662 2.417 10.304 1.00 97.50 83 ALA A O 1
ATOM 631 N N . GLN A 1 84 ? 3.614 1.609 9.556 1.00 97.38 84 GLN A N 1
ATOM 632 C CA . GLN A 1 84 ? 3.045 0.402 8.944 1.00 97.38 84 GLN A CA 1
ATOM 633 C C . GLN A 1 84 ? 2.435 -0.532 9.995 1.00 97.38 84 GLN A C 1
ATOM 635 O O . GLN A 1 84 ? 1.289 -0.953 9.838 1.00 97.38 84 GLN A O 1
ATOM 640 N N . ASP A 1 85 ? 3.157 -0.789 11.094 1.00 97.12 85 ASP A N 1
ATOM 641 C CA . ASP A 1 85 ? 2.665 -1.599 12.216 1.00 97.12 85 ASP A CA 1
ATOM 642 C C . ASP A 1 85 ? 1.338 -1.042 12.766 1.00 97.12 85 ASP A C 1
ATOM 644 O O . ASP A 1 85 ? 0.389 -1.798 12.995 1.00 97.12 85 ASP A O 1
ATOM 648 N N . GLY A 1 86 ? 1.269 0.276 12.992 1.00 98.12 86 GLY A N 1
ATOM 649 C CA . GLY A 1 86 ? 0.076 0.958 13.498 1.00 98.12 86 GLY A CA 1
ATOM 650 C C . GLY A 1 86 ? -1.072 0.977 12.487 1.00 98.12 86 GLY A C 1
ATOM 651 O O . GLY A 1 86 ? -2.205 0.649 12.835 1.00 98.12 86 GLY A O 1
ATOM 652 N N . PHE A 1 87 ? -0.788 1.280 11.220 1.00 98.56 87 PHE A N 1
ATOM 653 C CA . PHE A 1 87 ? -1.812 1.336 10.180 1.00 98.56 87 PHE A CA 1
ATOM 654 C C . PHE A 1 87 ? -2.423 -0.038 9.900 1.00 98.56 87 PHE A C 1
ATOM 656 O O . PHE A 1 87 ? -3.642 -0.164 9.804 1.00 98.56 87 PHE A O 1
ATOM 663 N N . GLY A 1 88 ? -1.597 -1.088 9.866 1.00 98.12 88 GLY A N 1
ATOM 664 C CA . GLY A 1 88 ? -2.070 -2.462 9.712 1.00 98.12 88 GLY A CA 1
ATOM 665 C C . GLY A 1 88 ? -2.928 -2.921 10.893 1.00 98.12 88 GLY A C 1
ATOM 666 O O . GLY A 1 88 ? -3.902 -3.642 10.701 1.00 98.12 88 GLY A O 1
ATOM 667 N N . GLN A 1 89 ? -2.619 -2.482 12.120 1.00 98.00 89 GLN A N 1
ATOM 668 C CA . GLN A 1 89 ? -3.471 -2.731 13.291 1.00 98.00 89 GLN A CA 1
ATOM 669 C C . GLN A 1 89 ? -4.853 -2.088 13.142 1.00 98.00 89 GLN A C 1
ATOM 671 O O . GLN A 1 89 ? -5.861 -2.763 13.367 1.00 98.00 89 GLN A O 1
ATOM 676 N N . VAL A 1 90 ? -4.898 -0.821 12.717 1.00 98.19 90 VAL A N 1
ATOM 677 C CA . VAL A 1 90 ? -6.150 -0.111 12.416 1.00 98.19 90 VAL A CA 1
ATOM 678 C C . VAL A 1 90 ? -6.927 -0.864 11.341 1.00 98.19 90 VAL A C 1
ATOM 680 O O . VAL A 1 90 ? -8.051 -1.287 11.590 1.00 98.19 90 VAL A O 1
ATOM 683 N N . ALA A 1 91 ? -6.320 -1.110 10.180 1.00 98.25 91 ALA A N 1
ATOM 684 C CA . ALA A 1 91 ? -6.979 -1.775 9.062 1.00 98.25 91 ALA A CA 1
ATOM 685 C C . ALA A 1 91 ? -7.544 -3.152 9.456 1.00 98.25 91 ALA A C 1
ATOM 687 O O . ALA A 1 91 ? -8.718 -3.419 9.207 1.00 98.25 91 ALA A O 1
ATOM 688 N N . ARG A 1 92 ? -6.771 -3.981 10.177 1.00 97.38 92 ARG A N 1
ATOM 689 C CA . ARG A 1 92 ? -7.233 -5.287 10.693 1.00 97.38 92 ARG A CA 1
ATOM 690 C C . ARG A 1 92 ? -8.443 -5.159 11.606 1.00 97.38 92 ARG A C 1
ATOM 692 O O . ARG A 1 92 ? -9.367 -5.968 11.526 1.00 97.38 92 ARG A O 1
ATOM 699 N N . ARG A 1 93 ? -8.434 -4.166 12.497 1.00 95.81 93 ARG A N 1
ATOM 700 C CA . ARG A 1 93 ? -9.540 -3.922 13.425 1.00 95.81 93 ARG A CA 1
ATOM 701 C C . ARG A 1 93 ? -10.805 -3.499 12.683 1.00 95.81 93 ARG A C 1
ATOM 703 O O . ARG A 1 93 ? -11.874 -4.006 13.015 1.00 95.81 93 ARG A O 1
ATOM 710 N N . LEU A 1 94 ? -10.677 -2.621 11.689 1.00 95.94 94 LEU A N 1
ATOM 711 C CA . LEU A 1 94 ? -11.806 -2.112 10.909 1.00 95.94 94 LEU A CA 1
ATOM 712 C C . LEU A 1 94 ? -12.393 -3.174 9.975 1.00 95.94 94 LEU A C 1
ATOM 714 O O . LEU A 1 94 ? -13.605 -3.348 9.959 1.00 95.94 94 LEU A O 1
ATOM 718 N N . LEU A 1 95 ? -11.567 -3.959 9.277 1.00 95.94 95 LEU A N 1
ATOM 719 C CA . LEU A 1 95 ? -12.054 -5.044 8.408 1.00 95.94 95 LEU A CA 1
ATOM 720 C C . LEU A 1 95 ? -12.893 -6.082 9.168 1.00 95.94 95 LEU A C 1
ATOM 722 O O . LEU A 1 95 ? -13.804 -6.687 8.605 1.00 95.94 95 LEU A O 1
ATOM 726 N N . ARG A 1 96 ? -12.604 -6.271 10.459 1.00 92.75 96 ARG A N 1
ATOM 727 C CA . ARG A 1 96 ? -13.304 -7.208 11.350 1.00 92.75 96 ARG A CA 1
ATOM 728 C C . ARG A 1 96 ? -14.404 -6.551 12.181 1.00 92.75 96 ARG A C 1
ATOM 730 O O . ARG A 1 96 ? -15.023 -7.230 12.999 1.00 92.75 96 ARG A O 1
ATOM 737 N N . CYS A 1 97 ? -14.610 -5.241 12.056 1.00 89.44 97 CYS A N 1
ATOM 738 C CA . CYS A 1 97 ? -15.671 -4.571 12.792 1.00 89.44 97 CYS A CA 1
ATOM 739 C C . CYS A 1 97 ? -17.022 -4.821 12.110 1.00 89.44 97 CYS A C 1
ATOM 741 O O . CYS A 1 97 ? -17.101 -4.935 10.891 1.00 89.44 97 CYS A O 1
ATOM 743 N N . GLY A 1 98 ? -18.090 -4.912 12.901 1.00 87.50 98 GLY A N 1
ATOM 744 C CA . GLY A 1 98 ? -19.449 -5.111 12.387 1.00 87.50 98 GLY A CA 1
ATOM 745 C C . GLY A 1 98 ? -20.125 -3.830 11.891 1.00 87.50 98 GLY A C 1
ATOM 746 O O . GLY A 1 98 ? -21.332 -3.843 11.680 1.00 87.50 98 GLY A O 1
ATOM 747 N N . LEU A 1 99 ? -19.384 -2.723 11.765 1.00 90.06 99 LEU A N 1
ATOM 748 C CA . LEU A 1 99 ? -19.909 -1.413 11.381 1.00 90.06 99 LEU A CA 1
ATOM 749 C C . LEU A 1 99 ? -19.563 -1.138 9.912 1.00 90.06 99 LEU A C 1
ATOM 751 O O . LEU A 1 99 ? -18.389 -0.912 9.617 1.00 90.06 99 LEU A O 1
ATOM 755 N N . PRO A 1 100 ? -20.542 -1.140 8.986 1.00 92.88 100 PRO A N 1
ATOM 756 C CA . PRO A 1 100 ? -20.267 -1.034 7.550 1.00 92.88 100 PRO A CA 1
ATOM 757 C C . PRO A 1 100 ? -19.500 0.233 7.148 1.00 92.88 100 PRO A C 1
ATOM 759 O O . PRO A 1 100 ? -18.627 0.180 6.284 1.00 92.88 100 PRO A O 1
ATOM 762 N N . THR A 1 101 ? -19.792 1.361 7.800 1.00 93.06 101 THR A N 1
ATOM 763 C CA . THR A 1 101 ? -19.131 2.660 7.591 1.00 93.06 101 THR A CA 1
ATOM 764 C C . THR A 1 101 ? -17.625 2.567 7.830 1.00 93.06 101 THR A C 1
ATOM 766 O O . THR A 1 101 ? -16.826 2.957 6.978 1.00 93.06 101 THR A O 1
ATOM 769 N N . LEU A 1 102 ? -17.234 1.974 8.958 1.00 94.06 102 LEU A N 1
ATOM 770 C CA . LEU A 1 102 ? -15.842 1.779 9.347 1.00 94.06 102 LEU A CA 1
ATOM 771 C C . LEU A 1 102 ? -15.164 0.638 8.585 1.00 94.06 102 LEU A C 1
ATOM 773 O O . LEU A 1 102 ? -14.004 0.768 8.195 1.00 94.06 102 LEU A O 1
ATOM 777 N N . GLN A 1 103 ? -15.881 -0.459 8.339 1.00 95.44 103 GLN A N 1
ATOM 778 C CA . GLN A 1 103 ? -15.374 -1.610 7.593 1.00 95.44 103 GLN A CA 1
ATOM 779 C C . GLN A 1 103 ? -15.004 -1.244 6.148 1.00 95.44 103 GLN A C 1
ATOM 781 O O . GLN A 1 103 ? -14.071 -1.819 5.590 1.00 95.44 103 GLN A O 1
ATOM 786 N N . ALA A 1 104 ? -15.679 -0.254 5.556 1.00 96.75 104 ALA A N 1
ATOM 787 C CA . ALA A 1 104 ? -15.371 0.247 4.220 1.00 96.75 104 ALA A CA 1
ATOM 788 C C . ALA A 1 104 ? -14.085 1.097 4.150 1.00 96.75 104 ALA A C 1
ATOM 790 O O . ALA A 1 104 ? -13.511 1.239 3.067 1.00 96.75 104 ALA A O 1
ATOM 791 N N . LEU A 1 105 ? -13.607 1.660 5.269 1.00 98.00 105 LEU A N 1
ATOM 792 C CA . LEU A 1 105 ? -12.493 2.618 5.272 1.00 98.00 105 LEU A CA 1
ATOM 793 C C . LEU A 1 105 ? -11.178 2.060 4.697 1.00 98.00 105 LEU A C 1
ATOM 795 O O . LEU A 1 105 ? -10.593 2.743 3.855 1.00 98.00 105 LEU A O 1
ATOM 799 N N . PRO A 1 106 ? -10.711 0.843 5.049 1.00 98.38 106 PRO A N 1
ATOM 800 C CA . PRO A 1 106 ? -9.514 0.263 4.433 1.00 98.38 106 PRO A CA 1
ATOM 801 C C . PRO A 1 106 ? -9.617 0.160 2.907 1.00 98.38 106 PRO A C 1
ATOM 803 O O . PRO A 1 106 ? -8.646 0.433 2.201 1.00 98.38 106 PRO A O 1
ATOM 806 N N . GLY A 1 107 ? -10.811 -0.156 2.395 1.00 98.31 107 GLY A N 1
ATOM 807 C CA . GLY A 1 107 ? -11.093 -0.165 0.963 1.00 98.31 107 GLY A CA 1
ATOM 808 C C . GLY A 1 107 ? -10.984 1.222 0.335 1.00 98.31 107 GLY A C 1
ATOM 809 O O . GLY A 1 107 ? -10.281 1.379 -0.659 1.00 98.31 107 GLY A O 1
ATOM 810 N N . GLN A 1 108 ? -11.599 2.235 0.947 1.00 98.25 108 GLN A N 1
ATOM 811 C CA . GLN A 1 108 ? -11.536 3.624 0.471 1.00 98.25 108 GLN A CA 1
ATOM 812 C C . GLN A 1 108 ? -10.107 4.185 0.489 1.00 98.25 108 GLN A C 1
ATOM 814 O O . GLN A 1 108 ? -9.710 4.935 -0.402 1.00 98.25 108 GLN A O 1
ATOM 819 N N . TRP A 1 109 ? -9.310 3.825 1.496 1.00 98.44 109 TRP A N 1
ATOM 820 C CA . TRP A 1 109 ? -7.903 4.213 1.578 1.00 98.44 109 TRP A CA 1
ATOM 821 C C . TRP A 1 109 ? -7.059 3.554 0.492 1.00 98.44 109 TRP A C 1
ATOM 823 O O . TRP A 1 109 ? -6.202 4.220 -0.088 1.00 98.44 109 TRP A O 1
ATOM 833 N N . LEU A 1 110 ? -7.318 2.281 0.184 1.00 98.56 110 LEU A N 1
ATOM 834 C CA . LEU A 1 110 ? -6.677 1.615 -0.944 1.00 98.56 110 LEU A CA 1
ATOM 835 C C . LEU A 1 110 ? -7.052 2.301 -2.265 1.00 98.56 110 LEU A C 1
ATOM 837 O O . LEU A 1 110 ? -6.164 2.576 -3.064 1.00 98.56 110 LEU A O 1
ATOM 841 N N . ASP A 1 111 ? -8.325 2.645 -2.464 1.00 97.69 111 ASP A N 1
ATOM 842 C CA . ASP A 1 111 ? -8.784 3.336 -3.678 1.00 97.69 111 ASP A CA 1
ATOM 843 C C . ASP A 1 111 ? -8.112 4.705 -3.833 1.00 97.69 111 ASP A C 1
ATOM 845 O O . ASP A 1 111 ? -7.623 5.050 -4.908 1.00 97.69 111 ASP A O 1
ATOM 849 N N . LEU A 1 112 ? -7.972 5.455 -2.736 1.00 95.81 112 LEU A N 1
ATOM 850 C CA . LEU A 1 112 ? -7.211 6.703 -2.724 1.00 95.81 112 LEU A CA 1
ATOM 851 C C . LEU A 1 112 ? -5.746 6.485 -3.141 1.00 95.81 112 LEU A C 1
ATOM 853 O O . LEU A 1 112 ? -5.217 7.265 -3.933 1.00 95.81 112 LEU A O 1
ATOM 857 N N . LEU A 1 113 ? -5.089 5.442 -2.626 1.00 96.44 113 LEU A N 1
ATOM 858 C CA . LEU A 1 113 ? -3.697 5.117 -2.957 1.00 96.44 113 LEU A CA 1
ATOM 859 C C . LEU A 1 113 ? -3.527 4.633 -4.403 1.00 96.44 113 LEU A C 1
ATOM 861 O O . LEU A 1 113 ? -2.456 4.834 -4.973 1.00 96.44 113 LEU A O 1
ATOM 865 N N . LEU A 1 114 ? -4.555 4.030 -5.000 1.00 95.88 114 LEU A N 1
ATOM 866 C CA . LEU A 1 114 ? -4.548 3.604 -6.400 1.00 95.88 114 LEU A CA 1
ATOM 867 C C . LEU A 1 114 ? -4.935 4.740 -7.364 1.00 95.88 114 LEU A C 1
ATOM 869 O O . LEU A 1 114 ? -4.501 4.723 -8.505 1.00 95.88 114 LEU A O 1
ATOM 873 N N . SER A 1 115 ? -5.667 5.760 -6.908 1.00 93.75 115 SER A N 1
ATOM 874 C CA . SER A 1 115 ? -6.113 6.908 -7.718 1.00 93.75 115 SER A CA 1
ATOM 875 C C . SER A 1 115 ? -4.989 7.867 -8.165 1.00 93.75 115 SER A C 1
ATOM 877 O O . SER A 1 115 ? -3.807 7.665 -7.875 1.00 93.75 115 SER A O 1
ATOM 879 N N . GLU A 1 116 ? -5.356 8.987 -8.807 1.00 89.44 116 GLU A N 1
ATOM 880 C CA . GLU A 1 116 ? -4.450 10.085 -9.199 1.00 89.44 116 GLU A CA 1
ATOM 881 C C . GLU A 1 116 ? -3.674 10.705 -8.023 1.00 89.44 116 GLU A C 1
ATOM 883 O O . GLU A 1 116 ? -2.644 11.364 -8.212 1.00 89.44 116 GLU A O 1
ATOM 888 N N . ALA A 1 117 ? -4.144 10.507 -6.786 1.00 87.00 117 ALA A N 1
ATOM 889 C CA . ALA A 1 117 ? -3.420 10.910 -5.585 1.00 87.00 117 ALA A CA 1
ATOM 890 C C . ALA A 1 117 ? -2.183 10.029 -5.317 1.00 87.00 1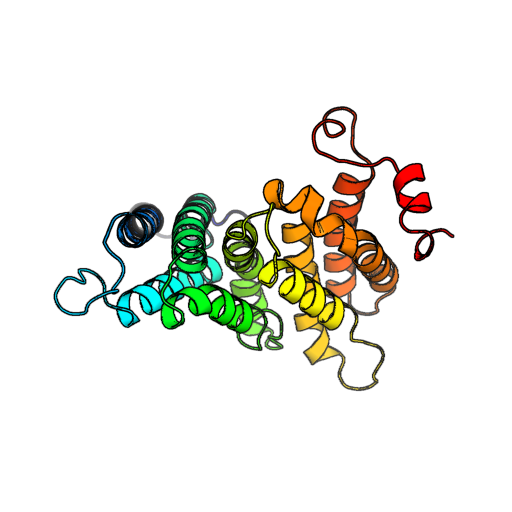17 ALA A C 1
ATOM 892 O O . ALA A 1 117 ? -1.238 10.502 -4.674 1.00 87.00 117 ALA A O 1
ATOM 893 N N . GLY A 1 118 ? -2.170 8.794 -5.832 1.00 91.25 118 GLY A N 1
ATOM 894 C CA . GLY A 1 118 ? -1.135 7.787 -5.619 1.00 91.25 118 GLY A CA 1
ATOM 895 C C . GLY A 1 118 ? -0.635 7.150 -6.916 1.00 91.25 118 GLY A C 1
ATOM 896 O O . GLY A 1 118 ? 0.161 7.773 -7.615 1.00 91.25 118 GLY A O 1
ATOM 897 N N . VAL A 1 119 ? -1.020 5.903 -7.203 1.00 91.69 119 VAL A N 1
ATOM 898 C CA . VAL A 1 119 ? -0.470 5.120 -8.326 1.00 91.69 119 VAL A CA 1
ATOM 899 C C . VAL A 1 119 ? -0.701 5.801 -9.672 1.00 91.69 119 VAL A C 1
ATOM 901 O O . VAL A 1 119 ? 0.273 5.970 -10.400 1.00 91.69 119 VAL A O 1
ATOM 904 N N . LEU A 1 120 ? -1.917 6.270 -9.966 1.00 90.50 120 LEU A N 1
ATOM 905 C CA . LEU A 1 120 ? -2.251 6.934 -11.237 1.00 90.50 120 LEU A CA 1
ATOM 906 C C . LEU A 1 120 ? -1.716 8.376 -11.349 1.00 90.50 120 LEU A C 1
ATOM 908 O O . LEU A 1 120 ? -2.127 9.143 -12.217 1.00 90.50 120 LEU A O 1
ATOM 912 N N . ASN A 1 121 ? -0.834 8.802 -10.443 1.00 86.19 121 ASN A N 1
ATOM 913 C CA . ASN A 1 121 ? -0.298 10.154 -10.461 1.00 86.19 121 ASN A CA 1
ATOM 914 C C . ASN A 1 121 ? 0.676 10.370 -11.631 1.00 86.19 121 ASN A C 1
ATOM 916 O O . ASN A 1 121 ? 1.745 9.763 -11.684 1.00 86.19 121 ASN A O 1
ATOM 920 N N . THR A 1 122 ? 0.356 11.337 -12.487 1.00 80.62 122 THR A N 1
ATOM 921 C CA . THR A 1 122 ? 1.130 11.689 -13.689 1.00 80.62 122 THR A CA 1
ATOM 922 C C . THR A 1 122 ? 2.111 12.857 -13.480 1.00 80.62 122 THR A C 1
ATOM 924 O O . THR A 1 122 ? 2.800 13.284 -14.403 1.00 80.62 122 THR A O 1
ATOM 927 N N . SER A 1 123 ? 2.203 13.419 -12.267 1.00 71.88 123 SER A N 1
ATOM 928 C CA . SER A 1 123 ? 2.953 14.654 -11.995 1.00 71.88 123 SER A CA 1
ATOM 929 C C . SER A 1 123 ? 4.384 14.388 -11.512 1.00 71.88 123 SER A C 1
ATOM 931 O O . SER A 1 123 ? 4.598 14.135 -10.322 1.00 71.88 123 SER A O 1
ATOM 933 N N . TYR A 1 124 ? 5.380 14.641 -12.371 1.00 61.53 124 TYR A N 1
ATOM 934 C CA . TYR A 1 124 ? 6.822 14.507 -12.083 1.00 61.53 124 TYR A CA 1
ATOM 935 C C . TYR A 1 124 ? 7.270 15.045 -10.707 1.00 61.53 124 TYR A C 1
ATOM 937 O O . TYR A 1 124 ? 7.938 14.349 -9.941 1.00 61.53 124 TYR A O 1
ATOM 945 N N . ALA A 1 125 ? 6.827 16.248 -10.318 1.00 56.94 125 ALA A N 1
ATOM 946 C CA . ALA A 1 125 ? 7.219 16.895 -9.057 1.00 56.94 125 ALA A CA 1
ATOM 947 C C . ALA A 1 125 ? 6.787 16.141 -7.776 1.00 56.94 125 ALA A C 1
ATOM 949 O O . ALA A 1 125 ? 7.362 16.349 -6.701 1.00 56.94 125 ALA A O 1
ATOM 950 N N . ARG A 1 126 ? 5.777 15.263 -7.860 1.00 55.66 126 ARG A N 1
ATOM 951 C CA . ARG A 1 126 ? 5.291 14.453 -6.727 1.00 55.66 126 ARG A CA 1
ATOM 952 C C . ARG A 1 126 ? 5.943 13.072 -6.665 1.00 55.66 126 ARG A C 1
ATOM 954 O O . ARG A 1 126 ? 5.941 12.458 -5.598 1.00 55.66 126 ARG A O 1
ATOM 961 N N . ILE A 1 127 ? 6.554 12.612 -7.754 1.00 53.12 127 ILE A N 1
ATOM 962 C CA . ILE A 1 127 ? 7.021 11.231 -7.921 1.00 53.12 127 ILE A CA 1
ATOM 963 C C . ILE A 1 127 ? 8.248 10.946 -7.070 1.00 53.12 127 ILE A C 1
ATOM 965 O O . ILE A 1 127 ? 8.222 10.009 -6.280 1.00 53.12 127 ILE A O 1
ATOM 969 N N . LEU A 1 128 ? 9.279 11.791 -7.111 1.00 51.25 128 LEU A N 1
ATOM 970 C CA . LEU A 1 128 ? 10.523 11.540 -6.365 1.00 51.25 128 LEU A CA 1
ATOM 971 C C . LEU A 1 128 ? 10.353 11.560 -4.832 1.00 51.25 128 LEU A C 1
ATOM 973 O O . LEU A 1 128 ? 11.243 11.117 -4.109 1.00 51.25 128 LEU A O 1
ATOM 977 N N . ARG A 1 129 ? 9.223 12.067 -4.317 1.00 53.97 129 ARG A N 1
ATOM 978 C CA . ARG A 1 129 ? 8.970 12.185 -2.871 1.00 53.97 129 ARG A CA 1
ATOM 979 C C . ARG A 1 129 ? 7.875 11.260 -2.349 1.00 53.97 129 ARG A C 1
ATOM 981 O O . ARG A 1 129 ? 8.042 10.745 -1.253 1.00 53.97 129 ARG A O 1
ATOM 988 N N . ARG A 1 130 ? 6.783 11.063 -3.102 1.00 60.88 130 ARG A N 1
ATOM 989 C CA . ARG A 1 130 ? 5.612 10.283 -2.659 1.00 60.88 130 ARG A CA 1
ATOM 990 C C . ARG A 1 130 ? 5.593 8.848 -3.175 1.00 60.88 130 ARG A C 1
ATOM 992 O O . ARG A 1 130 ? 5.107 7.976 -2.463 1.00 60.88 130 ARG A O 1
ATOM 999 N N . SER A 1 131 ? 6.148 8.578 -4.362 1.00 67.31 131 SER A N 1
ATOM 1000 C CA . SER A 1 131 ? 6.103 7.225 -4.948 1.00 67.31 131 SER A CA 1
ATOM 1001 C C . SER A 1 131 ? 6.862 6.196 -4.107 1.00 67.31 131 SER A C 1
ATOM 1003 O O . SER A 1 131 ? 6.406 5.069 -3.958 1.00 67.31 131 SER A O 1
ATOM 1005 N N . ALA A 1 132 ? 7.962 6.606 -3.465 1.00 77.06 132 ALA A N 1
ATOM 1006 C CA . ALA A 1 132 ? 8.723 5.752 -2.555 1.00 77.06 132 ALA A CA 1
ATOM 1007 C C . ALA A 1 132 ? 7.915 5.331 -1.314 1.00 77.06 132 ALA A C 1
ATOM 1009 O O . ALA A 1 132 ? 8.197 4.287 -0.736 1.00 77.06 132 ALA A O 1
ATOM 1010 N N . GLY A 1 133 ? 6.925 6.135 -0.912 1.00 88.25 133 GLY A N 1
ATOM 1011 C CA . GLY A 1 133 ? 6.041 5.864 0.220 1.00 88.25 133 GLY A CA 1
ATOM 1012 C C . GLY A 1 133 ? 4.827 4.996 -0.121 1.00 88.25 133 GLY A C 1
ATOM 1013 O O . GLY A 1 133 ? 4.280 4.349 0.770 1.00 88.25 133 GLY A O 1
ATOM 1014 N N . LEU A 1 134 ? 4.410 4.956 -1.397 1.00 93.25 134 LEU A N 1
ATOM 1015 C CA . LEU A 1 134 ? 3.205 4.236 -1.836 1.00 93.25 134 LEU A CA 1
ATOM 1016 C C . LEU A 1 134 ? 3.209 2.759 -1.426 1.00 93.25 134 LEU A C 1
ATOM 1018 O O . LEU A 1 134 ? 2.223 2.332 -0.826 1.00 93.25 134 LEU A O 1
ATOM 1022 N N . PRO A 1 135 ? 4.289 1.982 -1.649 1.00 94.50 135 PRO A N 1
ATOM 1023 C CA . PRO A 1 135 ? 4.305 0.589 -1.227 1.00 94.50 135 PRO A CA 1
ATOM 1024 C C . PRO A 1 135 ? 4.097 0.430 0.280 1.00 94.50 135 PRO A C 1
ATOM 1026 O O . PRO A 1 135 ? 3.352 -0.442 0.719 1.00 94.50 135 PRO A O 1
ATOM 1029 N N . PHE A 1 136 ? 4.698 1.318 1.077 1.00 94.75 136 PHE A N 1
ATOM 1030 C CA . PHE A 1 136 ? 4.581 1.274 2.532 1.00 94.75 136 PHE A CA 1
ATOM 1031 C C . PHE A 1 136 ? 3.182 1.651 3.026 1.00 94.75 136 PHE A C 1
ATOM 1033 O O . PHE A 1 136 ? 2.779 1.182 4.084 1.00 94.75 136 PHE A O 1
ATOM 1040 N N . ALA A 1 137 ? 2.431 2.456 2.270 1.00 96.69 137 ALA A N 1
ATOM 1041 C CA . ALA A 1 137 ? 1.032 2.764 2.558 1.00 96.69 137 ALA A CA 1
ATOM 1042 C C . ALA A 1 137 ? 0.067 1.658 2.098 1.00 96.69 137 ALA A C 1
ATOM 1044 O O . ALA A 1 137 ? -0.934 1.414 2.765 1.00 96.69 137 ALA A O 1
ATOM 1045 N N . VAL A 1 138 ? 0.369 0.980 0.987 1.00 98.25 138 VAL A N 1
ATOM 1046 C CA . VAL A 1 138 ? -0.473 -0.088 0.425 1.00 98.25 138 VAL A CA 1
ATOM 1047 C C . VAL A 1 138 ? -0.356 -1.382 1.232 1.00 98.25 138 VAL A C 1
ATOM 1049 O O . VAL A 1 138 ? -1.379 -1.947 1.609 1.00 98.25 138 VAL A O 1
ATOM 1052 N N . LEU A 1 139 ? 0.865 -1.836 1.536 1.00 97.75 139 LEU A N 1
ATOM 1053 C CA . LEU A 1 139 ? 1.104 -3.141 2.172 1.00 97.75 139 LEU A CA 1
ATOM 1054 C C . LEU A 1 139 ? 0.283 -3.382 3.454 1.00 97.75 139 LEU A C 1
ATOM 1056 O O . LEU A 1 139 ? -0.380 -4.414 3.523 1.00 97.75 139 LEU A O 1
ATOM 1060 N N . PRO A 1 140 ? 0.212 -2.447 4.427 1.00 98.06 140 PRO A N 1
ATOM 1061 C CA . PRO A 1 140 ? -0.532 -2.684 5.663 1.00 98.06 140 PRO A CA 1
ATOM 1062 C C . PRO A 1 140 ? -2.037 -2.889 5.459 1.00 98.06 140 PRO A C 1
ATOM 1064 O O . PRO A 1 140 ? -2.680 -3.477 6.325 1.00 98.06 140 PRO A O 1
ATOM 1067 N N . LEU A 1 141 ? -2.605 -2.396 4.351 1.00 98.50 141 LEU A N 1
ATOM 1068 C CA . LEU A 1 141 ? -4.010 -2.618 3.994 1.00 98.50 141 LEU A CA 1
ATOM 1069 C C . LEU A 1 141 ? -4.232 -4.022 3.433 1.00 98.50 141 LEU A C 1
ATOM 1071 O O . LEU A 1 141 ? -5.251 -4.634 3.734 1.00 98.50 141 LEU A O 1
ATOM 1075 N N . LEU A 1 142 ? -3.284 -4.528 2.641 1.00 98.25 142 LEU A N 1
ATOM 1076 C CA . LEU A 1 142 ? -3.359 -5.869 2.057 1.00 98.25 142 LEU A CA 1
ATOM 1077 C C . LEU A 1 142 ? -3.103 -6.938 3.126 1.00 98.25 142 LEU A C 1
ATOM 1079 O O . LEU A 1 142 ? -3.890 -7.869 3.271 1.00 98.25 142 LEU A O 1
ATOM 1083 N N . ASP A 1 143 ? -2.071 -6.739 3.949 1.00 96.25 143 ASP A N 1
ATOM 1084 C CA . ASP A 1 143 ? -1.721 -7.615 5.079 1.00 96.25 143 ASP A CA 1
ATOM 1085 C C . ASP A 1 143 ? -2.797 -7.655 6.171 1.00 96.25 143 ASP A C 1
ATOM 1087 O O . ASP A 1 143 ? -2.756 -8.490 7.079 1.00 96.25 143 ASP A O 1
ATOM 1091 N N . ALA A 1 144 ? -3.739 -6.710 6.140 1.00 97.12 144 ALA A N 1
ATOM 1092 C CA . ALA A 1 144 ? -4.825 -6.668 7.098 1.00 97.12 144 ALA A CA 1
ATOM 1093 C C . ALA A 1 144 ? -5.943 -7.674 6.806 1.00 97.12 144 ALA A C 1
ATOM 1095 O O . ALA A 1 144 ? -6.721 -7.991 7.714 1.00 97.12 144 ALA A O 1
ATOM 1096 N N . GLU A 1 145 ? -6.032 -8.174 5.575 1.00 96.12 145 GLU A N 1
ATOM 1097 C CA . GLU A 1 145 ? -7.011 -9.189 5.209 1.00 96.12 145 GLU A CA 1
ATOM 1098 C C . GLU A 1 145 ? -6.667 -10.538 5.850 1.00 96.12 145 GLU A C 1
ATOM 1100 O O . GLU A 1 145 ? -5.506 -10.908 6.024 1.00 96.12 145 GLU A O 1
ATOM 1105 N N . ASP A 1 146 ? -7.695 -11.297 6.227 1.00 92.44 146 ASP A N 1
ATOM 1106 C CA . ASP A 1 146 ? -7.483 -12.663 6.687 1.00 92.44 146 ASP A CA 1
ATOM 1107 C C . ASP A 1 146 ? -7.184 -13.572 5.491 1.00 92.44 146 ASP A C 1
ATOM 1109 O O . ASP A 1 146 ? -8.020 -13.751 4.610 1.00 92.44 146 ASP A O 1
ATOM 1113 N N . ARG A 1 147 ? -6.002 -14.189 5.499 1.00 89.38 147 ARG A N 1
ATOM 1114 C CA . ARG A 1 147 ? -5.534 -15.114 4.459 1.00 89.38 147 ARG A CA 1
ATOM 1115 C C . ARG A 1 147 ? -6.395 -16.367 4.284 1.00 89.38 147 ARG A C 1
ATOM 1117 O O . ARG A 1 147 ? -6.275 -17.057 3.278 1.00 89.38 147 ARG A O 1
ATOM 1124 N N . PHE A 1 148 ? -7.214 -16.706 5.279 1.00 90.00 148 PHE A N 1
ATOM 1125 C CA . PHE A 1 148 ? -8.137 -17.842 5.207 1.00 90.00 148 PHE A CA 1
ATOM 1126 C C . PHE A 1 148 ? -9.540 -17.441 4.727 1.00 90.00 148 PHE A C 1
ATOM 1128 O O . PHE A 1 148 ? -10.419 -18.295 4.615 1.00 90.00 148 PHE A O 1
ATOM 1135 N N . SER A 1 149 ? -9.739 -16.160 4.416 1.00 90.44 149 SER A N 1
ATOM 1136 C CA . SER A 1 149 ? -10.983 -15.573 3.922 1.00 90.44 149 SER A CA 1
ATOM 1137 C C . SER A 1 149 ? -10.767 -14.957 2.529 1.00 90.44 149 SER A C 1
ATOM 1139 O O . SER A 1 149 ? -9.628 -14.834 2.076 1.00 90.44 149 SER A O 1
ATOM 1141 N N . PRO A 1 150 ? -11.830 -14.572 1.794 1.00 91.25 150 PRO A N 1
ATOM 1142 C CA . PRO A 1 150 ? -11.664 -13.803 0.565 1.00 91.25 150 PRO A CA 1
ATOM 1143 C C . PRO A 1 150 ? -10.845 -12.528 0.809 1.00 91.25 150 PRO A C 1
ATOM 1145 O O . PRO A 1 150 ? -11.112 -11.808 1.768 1.00 91.25 150 PRO A O 1
ATOM 1148 N N . GLN A 1 151 ? -9.897 -12.243 -0.087 1.00 95.56 151 GLN A N 1
ATOM 1149 C CA . GLN A 1 151 ? -8.989 -11.087 -0.033 1.00 95.56 151 GLN A CA 1
ATOM 1150 C C . GLN A 1 151 ? -9.329 -10.071 -1.148 1.00 95.56 151 GLN A C 1
ATOM 1152 O O . GLN A 1 151 ? -8.630 -10.006 -2.172 1.00 95.56 151 GLN A O 1
ATOM 1157 N N . PRO A 1 152 ? -10.475 -9.359 -1.067 1.00 97.00 152 PRO A N 1
ATOM 1158 C CA . PRO A 1 152 ? -10.892 -8.403 -2.090 1.00 97.00 152 PRO A CA 1
ATOM 1159 C C . PRO A 1 152 ? -9.920 -7.230 -2.268 1.00 97.00 152 PRO A C 1
ATOM 1161 O O . PRO A 1 152 ? -9.749 -6.784 -3.404 1.00 97.00 152 PRO A O 1
ATOM 1164 N N . LEU A 1 153 ? -9.270 -6.738 -1.208 1.00 98.38 153 LEU A N 1
ATOM 1165 C CA . LEU A 1 153 ? -8.321 -5.626 -1.304 1.00 98.38 153 LEU A CA 1
ATOM 1166 C C . LEU A 1 153 ? -7.069 -6.044 -2.072 1.00 98.38 153 LEU A C 1
ATOM 1168 O O . LEU A 1 153 ? -6.685 -5.344 -3.009 1.00 98.38 153 LEU A O 1
ATOM 1172 N N . LEU A 1 154 ? -6.480 -7.201 -1.749 1.00 98.12 154 LEU A N 1
ATOM 1173 C CA . LEU A 1 154 ? -5.347 -7.752 -2.496 1.00 98.12 154 LEU A CA 1
ATOM 1174 C C . LEU A 1 154 ? -5.714 -7.994 -3.958 1.00 98.12 154 LEU A C 1
ATOM 1176 O O . LEU A 1 154 ? -4.972 -7.587 -4.854 1.00 98.12 154 LEU A O 1
ATOM 1180 N N . ARG A 1 155 ? -6.867 -8.627 -4.212 1.00 97.94 155 ARG A N 1
ATOM 1181 C CA . ARG A 1 155 ? -7.330 -8.902 -5.577 1.00 97.94 155 ARG A CA 1
ATOM 1182 C C . ARG A 1 155 ? -7.464 -7.622 -6.387 1.00 97.94 155 ARG A C 1
ATOM 1184 O O . ARG A 1 155 ? -6.905 -7.546 -7.479 1.00 97.94 155 ARG A O 1
ATOM 1191 N N . ARG A 1 156 ? -8.184 -6.636 -5.854 1.00 98.19 156 ARG A N 1
ATOM 1192 C CA . ARG A 1 156 ? -8.397 -5.346 -6.510 1.00 98.19 156 ARG A CA 1
ATOM 1193 C C . ARG A 1 156 ? -7.071 -4.627 -6.741 1.00 98.19 156 ARG A C 1
ATOM 1195 O O . ARG A 1 156 ? -6.793 -4.233 -7.863 1.00 98.19 156 ARG A O 1
ATOM 1202 N N . CYS A 1 157 ? -6.217 -4.544 -5.720 1.00 98.56 157 CYS A N 1
ATOM 1203 C CA . CYS A 1 157 ? -4.901 -3.919 -5.831 1.00 98.56 157 CYS A CA 1
ATOM 1204 C C . CYS A 1 157 ? -4.065 -4.549 -6.949 1.00 98.56 157 CYS A C 1
ATOM 1206 O O . CYS A 1 157 ? -3.593 -3.843 -7.833 1.00 98.56 157 CYS A O 1
ATOM 1208 N N . MET A 1 158 ? -3.930 -5.877 -6.970 1.00 98.12 158 MET A N 1
ATOM 1209 C CA . MET A 1 158 ? -3.143 -6.555 -8.001 1.00 98.12 158 MET A CA 1
ATOM 1210 C C . MET A 1 158 ? -3.757 -6.427 -9.396 1.00 98.12 158 MET A C 1
ATOM 1212 O O . MET A 1 158 ? -3.016 -6.319 -10.368 1.00 98.12 158 MET A O 1
ATOM 1216 N N . GLN A 1 159 ? -5.087 -6.427 -9.524 1.00 97.38 159 GLN A N 1
ATOM 1217 C CA . GLN A 1 159 ? -5.754 -6.208 -10.809 1.00 97.38 159 GLN A CA 1
ATOM 1218 C C . GLN A 1 159 ? -5.463 -4.815 -11.370 1.00 97.38 159 GLN A C 1
ATOM 1220 O O . GLN A 1 159 ? -5.033 -4.727 -12.519 1.00 97.38 159 GLN A O 1
ATOM 1225 N N . GLU A 1 160 ? -5.615 -3.774 -10.551 1.00 97.25 160 GLU A N 1
ATOM 1226 C CA . GLU A 1 160 ? -5.327 -2.388 -10.936 1.00 97.25 160 GLU A CA 1
ATOM 1227 C C . GLU A 1 160 ? -3.848 -2.197 -11.276 1.00 97.25 160 GLU A C 1
ATOM 1229 O O . GLU A 1 160 ? -3.511 -1.682 -12.335 1.00 97.25 160 GLU A O 1
ATOM 1234 N N . LEU A 1 161 ? -2.934 -2.686 -10.432 1.00 97.31 161 LEU A N 1
ATOM 1235 C CA . LEU A 1 161 ? -1.501 -2.546 -10.691 1.00 97.31 161 LEU A CA 1
ATOM 1236 C C . LEU A 1 161 ? -1.067 -3.248 -11.988 1.00 97.31 161 LEU A C 1
ATOM 1238 O O . LEU A 1 161 ? -0.241 -2.715 -12.728 1.00 97.31 161 LEU A O 1
ATOM 1242 N N . LEU A 1 162 ? -1.618 -4.432 -12.276 1.00 96.56 162 LEU A N 1
ATOM 1243 C CA . LEU A 1 162 ? -1.348 -5.154 -13.522 1.00 96.56 162 LEU A CA 1
ATOM 1244 C C . LEU A 1 162 ? -1.950 -4.448 -14.742 1.00 96.56 162 LEU A C 1
ATOM 1246 O O . LEU A 1 162 ? -1.337 -4.492 -15.806 1.00 96.56 162 LEU A O 1
ATOM 1250 N N . ALA A 1 163 ? -3.135 -3.846 -14.603 1.00 94.81 163 ALA A N 1
ATOM 1251 C CA . ALA A 1 163 ? -3.764 -3.065 -15.664 1.00 94.81 163 ALA A CA 1
ATOM 1252 C C . ALA A 1 163 ? -2.918 -1.827 -15.976 1.00 94.81 163 ALA A C 1
ATOM 1254 O O . ALA A 1 163 ? -2.387 -1.720 -17.077 1.00 94.81 163 ALA A O 1
ATOM 1255 N N . VAL A 1 164 ? -2.651 -0.994 -14.968 1.00 93.00 164 VAL A N 1
ATOM 1256 C CA . VAL A 1 164 ? -1.872 0.243 -15.106 1.00 93.00 164 VAL A CA 1
ATOM 1257 C C . VAL A 1 164 ? -0.473 -0.019 -15.653 1.00 93.00 164 VAL A C 1
ATOM 1259 O O . VAL A 1 164 ? -0.006 0.722 -16.506 1.00 93.00 164 VAL A O 1
ATOM 1262 N N . ALA A 1 165 ? 0.220 -1.068 -15.201 1.00 92.81 165 ALA A N 1
ATOM 1263 C CA . ALA A 1 165 ? 1.549 -1.397 -15.721 1.00 92.81 165 ALA A CA 1
ATOM 1264 C C . ALA A 1 165 ? 1.524 -1.923 -17.172 1.00 92.81 165 ALA A C 1
ATOM 1266 O O . ALA A 1 165 ? 2.526 -1.789 -17.885 1.00 92.81 165 ALA A O 1
ATOM 1267 N N . GLY A 1 166 ? 0.408 -2.533 -17.584 1.00 88.44 166 GLY A N 1
ATOM 1268 C CA . GLY A 1 166 ? 0.194 -3.098 -18.916 1.00 88.44 166 GLY A CA 1
ATOM 1269 C C . GLY A 1 166 ? -0.369 -2.127 -19.952 1.00 88.44 166 GLY A C 1
ATOM 1270 O O . GLY A 1 166 ? -0.228 -2.400 -21.141 1.00 88.44 166 GLY A O 1
ATOM 1271 N N . GLU A 1 167 ? -0.966 -1.012 -19.535 1.00 75.44 167 GLU A N 1
ATOM 1272 C CA . GLU A 1 167 ? -1.381 0.076 -20.426 1.00 75.44 167 GLU A CA 1
ATOM 1273 C C . GLU A 1 167 ? -0.152 0.670 -21.134 1.00 75.44 167 GLU A C 1
ATOM 1275 O O . GLU A 1 167 ? 0.795 1.101 -20.472 1.00 75.44 167 GLU A O 1
ATOM 1280 N N . GLY A 1 168 ? -0.123 0.684 -22.475 1.00 58.81 168 GLY A N 1
ATOM 1281 C CA . GLY A 1 168 ? 0.978 1.336 -23.198 1.00 58.81 168 GLY A CA 1
ATOM 1282 C C . GLY A 1 168 ? 1.285 0.876 -24.623 1.00 58.81 168 GLY A C 1
ATOM 1283 O O . GLY A 1 168 ? 2.460 0.680 -24.921 1.00 58.81 168 GLY A O 1
ATOM 1284 N N . GLU A 1 169 ? 0.281 0.760 -25.497 1.00 53.22 169 GLU A N 1
ATOM 1285 C CA . GLU A 1 169 ? 0.492 0.719 -26.963 1.00 53.22 169 GLU A CA 1
ATOM 1286 C C . GLU A 1 169 ? -0.315 1.802 -27.715 1.00 53.22 169 GLU A C 1
ATOM 1288 O O . GLU A 1 169 ? -0.335 1.815 -28.941 1.00 53.22 169 GLU A O 1
ATOM 1293 N N . GLU A 1 170 ? -0.983 2.728 -27.015 1.00 51.06 170 GLU A N 1
ATOM 1294 C CA . GLU A 1 170 ? -1.737 3.810 -27.666 1.00 51.06 170 GLU A CA 1
ATOM 1295 C C . GLU A 1 170 ? -0.836 5.034 -27.917 1.00 51.06 170 GLU A C 1
ATOM 1297 O O . GLU A 1 170 ? -0.311 5.653 -26.984 1.00 51.06 170 GLU A O 1
ATOM 1302 N N . GLU A 1 171 ? -0.641 5.374 -29.195 1.00 45.16 171 GLU A N 1
ATOM 1303 C CA . GLU A 1 171 ? 0.162 6.517 -29.645 1.00 45.16 171 GLU A CA 1
ATOM 1304 C C . GLU A 1 171 ? -0.377 7.847 -29.074 1.00 45.16 171 GLU A C 1
ATOM 1306 O O . GLU A 1 171 ? -1.545 8.192 -29.250 1.00 45.16 171 GLU A O 1
ATOM 1311 N N . GLY A 1 172 ? 0.489 8.628 -28.410 1.00 51.34 172 GLY A N 1
ATOM 1312 C CA . GLY A 1 172 ? 0.195 10.003 -27.965 1.00 51.34 172 GLY A CA 1
ATOM 1313 C C . GLY A 1 172 ? -0.016 10.215 -26.457 1.00 51.34 172 GLY A C 1
ATOM 1314 O O . GLY A 1 172 ? -0.037 11.363 -26.013 1.00 51.34 172 GLY A O 1
ATOM 1315 N N . ALA A 1 173 ? -0.096 9.151 -25.649 1.00 55.69 173 ALA A N 1
ATOM 1316 C CA . ALA A 1 173 ? -0.286 9.225 -24.189 1.00 55.69 173 ALA A CA 1
ATOM 1317 C C . ALA A 1 173 ? 1.006 8.970 -23.363 1.00 55.69 173 ALA A C 1
ATOM 1319 O O . ALA A 1 173 ? 0.990 8.904 -22.132 1.00 55.69 173 ALA A O 1
ATOM 1320 N N . GLU A 1 174 ? 2.155 8.841 -24.029 1.00 59.94 174 GLU A N 1
ATOM 1321 C CA . GLU A 1 174 ? 3.363 8.185 -23.502 1.00 59.94 174 GLU A CA 1
ATOM 1322 C C . GLU A 1 174 ? 3.904 8.751 -22.175 1.00 59.94 174 GLU A C 1
ATOM 1324 O O . GLU A 1 174 ? 4.183 7.990 -21.248 1.00 59.94 174 GLU A O 1
ATOM 1329 N N . ALA A 1 175 ? 4.027 10.077 -22.037 1.00 62.19 175 ALA A N 1
ATOM 1330 C CA . ALA A 1 175 ? 4.680 10.678 -20.866 1.00 62.19 175 ALA A CA 1
ATOM 1331 C C . ALA A 1 175 ? 3.802 10.677 -19.601 1.00 62.19 175 ALA A C 1
ATOM 1333 O O . ALA A 1 175 ? 4.312 10.536 -18.490 1.00 62.19 175 ALA A O 1
ATOM 1334 N N . ALA A 1 176 ? 2.483 10.836 -19.751 1.00 65.06 176 ALA A N 1
ATOM 1335 C CA . ALA A 1 176 ? 1.562 10.838 -18.616 1.00 65.06 176 ALA A CA 1
ATOM 1336 C C . ALA A 1 176 ? 1.415 9.427 -18.027 1.00 65.06 176 ALA A C 1
ATOM 1338 O O . ALA A 1 176 ? 1.438 9.261 -16.807 1.00 65.06 176 ALA A O 1
ATOM 1339 N N . HIS A 1 177 ? 1.346 8.408 -18.889 1.00 78.12 177 HIS A N 1
ATOM 1340 C CA . HIS A 1 177 ? 1.210 7.014 -18.468 1.00 78.12 177 HIS A CA 1
ATOM 1341 C C . HIS A 1 177 ? 2.526 6.411 -17.961 1.00 78.12 177 HIS A C 1
ATOM 1343 O O . HIS A 1 177 ? 2.485 5.510 -17.122 1.00 78.12 177 HIS A O 1
ATOM 1349 N N . GLU A 1 178 ? 3.690 6.922 -18.388 1.00 84.94 178 GLU A N 1
ATOM 1350 C CA . GLU A 1 178 ? 4.997 6.441 -17.915 1.00 84.94 178 GLU A CA 1
ATOM 1351 C C . GLU A 1 178 ? 5.072 6.387 -16.384 1.00 84.94 178 GLU A C 1
ATOM 1353 O O . GLU A 1 178 ? 5.483 5.386 -15.793 1.00 84.94 178 GLU A O 1
ATOM 1358 N N . PHE A 1 179 ? 4.634 7.456 -15.728 1.00 86.12 179 PHE A N 1
ATOM 1359 C CA . PHE A 1 179 ? 4.734 7.589 -14.283 1.00 86.12 179 PHE A CA 1
ATOM 1360 C C . PHE A 1 179 ? 3.818 6.636 -13.528 1.00 86.12 179 PHE A C 1
ATOM 1362 O O . PHE A 1 179 ? 4.255 5.997 -12.567 1.00 86.12 179 PHE A O 1
ATOM 1369 N N . SER A 1 180 ? 2.578 6.495 -13.988 1.00 89.69 180 SER A N 1
ATOM 1370 C CA . SER A 1 180 ? 1.620 5.563 -13.402 1.00 89.69 180 SER A CA 1
ATOM 1371 C C . SER A 1 180 ? 2.106 4.121 -13.532 1.00 89.69 180 SER A C 1
ATOM 1373 O O . SER A 1 180 ? 2.062 3.364 -12.560 1.00 89.69 180 SER A O 1
ATOM 1375 N N . ARG A 1 181 ? 2.696 3.766 -14.682 1.00 90.94 181 ARG A N 1
ATO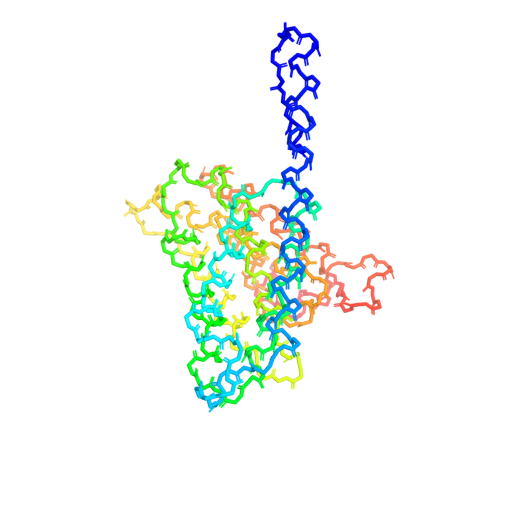M 1376 C CA . ARG A 1 181 ? 3.331 2.459 -14.913 1.00 90.94 181 ARG A CA 1
ATOM 1377 C C . ARG A 1 181 ? 4.498 2.215 -13.966 1.00 90.94 181 ARG A C 1
ATOM 1379 O O . ARG A 1 181 ? 4.563 1.165 -13.330 1.00 90.94 181 ARG A O 1
ATOM 1386 N N . VAL A 1 182 ? 5.397 3.189 -13.823 1.00 91.56 182 VAL A N 1
ATOM 1387 C CA . VAL A 1 182 ? 6.533 3.114 -12.889 1.00 91.56 182 VAL A CA 1
ATOM 1388 C C . VAL A 1 182 ? 6.048 2.937 -11.448 1.00 91.56 182 VAL A C 1
ATOM 1390 O O . VAL A 1 182 ? 6.557 2.073 -10.732 1.00 91.56 182 VAL A O 1
ATOM 1393 N N . ASN A 1 183 ? 5.037 3.699 -11.018 1.00 92.25 183 ASN A N 1
ATOM 1394 C CA . ASN A 1 183 ? 4.439 3.553 -9.690 1.00 92.25 183 ASN A CA 1
ATOM 1395 C C . ASN A 1 183 ? 3.836 2.156 -9.504 1.00 92.25 183 ASN A C 1
ATOM 1397 O O . ASN A 1 183 ? 4.095 1.519 -8.482 1.00 92.25 183 ASN A O 1
ATOM 1401 N N . ALA A 1 184 ? 3.085 1.662 -10.490 1.00 95.00 184 ALA A N 1
ATOM 1402 C CA . ALA A 1 184 ? 2.446 0.355 -10.428 1.00 95.00 184 ALA A CA 1
ATOM 1403 C C . ALA A 1 184 ? 3.470 -0.788 -10.331 1.00 95.00 184 ALA A C 1
ATOM 1405 O O . ALA A 1 184 ? 3.368 -1.640 -9.447 1.00 95.00 184 ALA A O 1
ATOM 1406 N N . LEU A 1 185 ? 4.509 -0.762 -11.174 1.00 95.12 185 LEU A N 1
ATOM 1407 C CA . LEU A 1 185 ? 5.628 -1.711 -11.135 1.00 95.12 185 LEU A CA 1
ATOM 1408 C C . LEU A 1 185 ? 6.343 -1.687 -9.779 1.00 95.12 185 LEU A C 1
ATOM 1410 O O . LEU A 1 185 ? 6.625 -2.737 -9.198 1.00 95.12 185 LEU A O 1
ATOM 1414 N N . ASN A 1 186 ? 6.597 -0.489 -9.247 1.00 94.19 186 ASN A N 1
ATOM 1415 C CA . ASN A 1 186 ? 7.255 -0.330 -7.957 1.00 94.19 186 ASN A CA 1
ATOM 1416 C C . ASN A 1 186 ? 6.381 -0.851 -6.810 1.00 94.19 186 ASN A C 1
ATOM 1418 O O . ASN A 1 186 ? 6.898 -1.570 -5.965 1.00 94.19 186 ASN A O 1
ATOM 1422 N N . 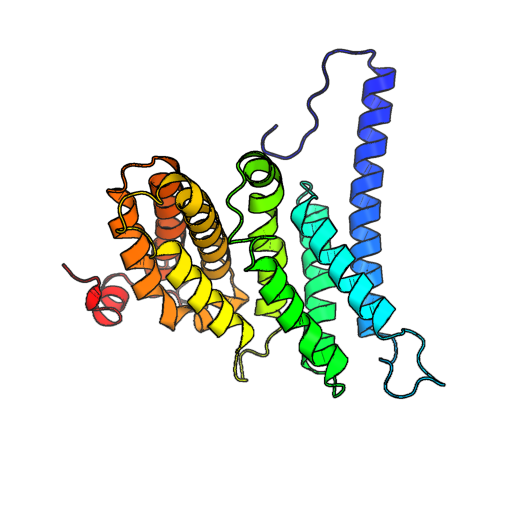VAL A 1 187 ? 5.077 -0.560 -6.768 1.00 96.44 187 VAL A N 1
ATOM 1423 C CA . VAL A 1 187 ? 4.186 -1.111 -5.730 1.00 96.44 187 VAL A CA 1
ATOM 1424 C C . VAL A 1 187 ? 4.098 -2.636 -5.843 1.00 96.44 187 VAL A C 1
ATOM 1426 O O . VAL A 1 187 ? 4.287 -3.315 -4.833 1.00 96.44 187 VAL A O 1
ATOM 1429 N N . MET A 1 188 ? 3.924 -3.192 -7.051 1.00 96.94 188 MET A N 1
ATOM 1430 C CA . MET A 1 188 ? 3.912 -4.650 -7.257 1.00 96.94 188 MET A CA 1
ATOM 1431 C C . MET A 1 188 ? 5.181 -5.323 -6.751 1.00 96.94 188 MET A C 1
ATOM 1433 O O . MET A 1 188 ? 5.093 -6.392 -6.154 1.00 96.94 188 MET A O 1
ATOM 1437 N N . LYS A 1 189 ? 6.355 -4.706 -6.940 1.00 95.62 189 LYS A N 1
ATOM 1438 C CA . LYS A 1 189 ? 7.626 -5.255 -6.446 1.00 95.62 189 LYS A CA 1
ATOM 1439 C C . LYS A 1 189 ? 7.557 -5.532 -4.948 1.00 95.62 189 LYS A C 1
ATOM 1441 O O . LYS A 1 189 ? 7.889 -6.631 -4.519 1.00 95.62 189 LYS A O 1
ATOM 1446 N N . TYR A 1 190 ? 7.113 -4.555 -4.163 1.00 95.62 190 TYR A N 1
ATOM 1447 C CA . TYR A 1 190 ? 7.029 -4.704 -2.711 1.00 95.62 190 TYR A CA 1
ATOM 1448 C C . TYR A 1 190 ? 5.936 -5.692 -2.294 1.00 95.62 190 TYR A C 1
ATOM 1450 O O . TYR A 1 190 ? 6.156 -6.457 -1.363 1.00 95.62 190 TYR A O 1
ATOM 1458 N N . VAL A 1 191 ? 4.803 -5.732 -3.003 1.00 96.38 191 VAL A N 1
ATOM 1459 C CA . VAL A 1 191 ? 3.754 -6.742 -2.771 1.00 96.38 191 VAL A CA 1
ATOM 1460 C C . VAL A 1 191 ? 4.285 -8.161 -3.014 1.00 96.38 191 VAL A C 1
ATOM 1462 O O . VAL A 1 191 ? 4.030 -9.063 -2.223 1.00 96.38 191 VAL A O 1
ATOM 1465 N N . VAL A 1 192 ? 5.081 -8.364 -4.068 1.00 93.88 192 VAL A N 1
ATOM 1466 C CA . VAL A 1 192 ? 5.726 -9.653 -4.369 1.00 93.88 192 VAL A CA 1
ATOM 1467 C C . VAL A 1 192 ? 6.803 -10.006 -3.341 1.00 93.88 192 VAL A C 1
ATOM 1469 O O . VAL A 1 192 ? 6.926 -11.171 -2.954 1.00 93.88 192 VAL A O 1
ATOM 1472 N N . GLU A 1 193 ? 7.598 -9.033 -2.893 1.00 93.00 193 GLU A N 1
ATOM 1473 C CA . GLU A 1 193 ? 8.647 -9.242 -1.886 1.00 93.00 193 GLU A CA 1
ATOM 1474 C C . GLU A 1 193 ? 8.081 -9.544 -0.498 1.00 93.00 193 GLU A C 1
ATOM 1476 O O . GLU A 1 193 ? 8.741 -10.249 0.274 1.00 93.00 193 GLU A O 1
ATOM 1481 N N . ASP A 1 194 ? 6.867 -9.079 -0.199 1.00 92.50 194 ASP A N 1
ATOM 1482 C CA . ASP A 1 194 ? 6.268 -9.248 1.114 1.00 92.50 194 ASP A CA 1
ATOM 1483 C C . ASP A 1 194 ? 6.154 -10.731 1.509 1.00 92.50 194 ASP A C 1
ATOM 1485 O O . ASP A 1 194 ? 5.750 -11.614 0.738 1.00 92.50 194 ASP A O 1
ATOM 1489 N N . ALA A 1 195 ? 6.599 -11.026 2.730 1.00 89.81 195 ALA A N 1
ATOM 1490 C CA . ALA A 1 195 ? 6.656 -12.387 3.234 1.00 89.81 195 ALA A CA 1
ATOM 1491 C C . ALA A 1 195 ? 5.266 -12.929 3.598 1.00 89.81 195 ALA A C 1
ATOM 1493 O O . ALA A 1 195 ? 5.036 -14.124 3.393 1.00 89.81 195 ALA A O 1
ATOM 1494 N N . GLN A 1 196 ? 4.365 -12.086 4.106 1.00 89.88 196 GLN A N 1
ATOM 1495 C CA . GLN A 1 196 ? 3.008 -12.464 4.502 1.00 89.88 196 GLN A CA 1
ATOM 1496 C C . GLN A 1 196 ? 2.131 -12.733 3.279 1.00 89.88 196 GLN A C 1
ATOM 1498 O O . GLN A 1 196 ? 1.428 -13.740 3.255 1.00 89.88 196 GLN A O 1
ATOM 1503 N N . LEU A 1 197 ? 2.274 -11.930 2.222 1.00 91.50 197 LEU A N 1
ATOM 1504 C CA . LEU A 1 197 ? 1.484 -12.064 0.990 1.00 91.50 197 LEU A CA 1
ATOM 1505 C C . LEU A 1 197 ? 1.989 -13.162 0.037 1.00 91.50 197 LEU A C 1
ATOM 1507 O O . LEU A 1 197 ? 1.366 -13.429 -0.987 1.00 91.50 197 LEU A O 1
ATOM 1511 N N . SER A 1 198 ? 3.107 -13.829 0.351 1.00 87.75 198 SER A N 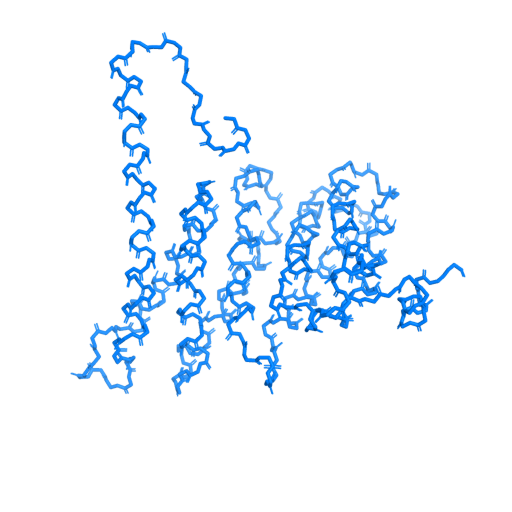1
ATOM 1512 C CA . SER A 1 198 ? 3.849 -14.725 -0.562 1.00 87.75 198 SER A CA 1
ATOM 1513 C C . SER A 1 198 ? 3.015 -15.779 -1.299 1.00 87.75 198 SER A C 1
ATOM 1515 O O . SER A 1 198 ? 3.305 -16.092 -2.457 1.00 87.75 198 SER A O 1
ATOM 1517 N N . LEU A 1 199 ? 2.042 -16.383 -0.613 1.00 87.88 199 LEU A N 1
ATOM 1518 C CA . LEU A 1 199 ? 1.178 -17.419 -1.185 1.00 87.88 199 LEU A CA 1
ATOM 1519 C C . LEU A 1 199 ? -0.019 -16.810 -1.917 1.00 87.88 199 LEU A C 1
ATOM 1521 O O . LEU A 1 199 ? -0.443 -17.331 -2.947 1.00 87.88 199 LEU A O 1
ATOM 1525 N N . ASP A 1 200 ? -0.501 -15.680 -1.422 1.00 91.88 200 ASP A N 1
ATOM 1526 C CA . ASP A 1 200 ? -1.709 -15.020 -1.900 1.00 91.88 200 ASP A CA 1
ATOM 1527 C C . ASP A 1 200 ? -1.450 -14.284 -3.227 1.00 91.88 200 ASP A C 1
ATOM 1529 O O . ASP A 1 200 ? -2.336 -14.162 -4.073 1.00 91.88 200 ASP A O 1
ATOM 1533 N N . VAL A 1 201 ? -0.197 -13.872 -3.471 1.00 93.44 201 VAL A N 1
ATOM 1534 C CA . VAL A 1 201 ? 0.228 -13.229 -4.728 1.00 93.44 201 VAL A CA 1
ATOM 1535 C C . VAL A 1 201 ? 0.506 -14.211 -5.871 1.00 93.44 201 VAL A C 1
ATOM 1537 O O . VAL A 1 201 ? 0.640 -13.787 -7.020 1.00 93.44 201 VAL A O 1
ATOM 1540 N N . GLN A 1 202 ? 0.574 -15.520 -5.595 1.00 90.38 202 GLN A N 1
ATOM 1541 C CA . GLN A 1 202 ? 0.902 -16.558 -6.587 1.00 90.38 202 GLN A CA 1
ATOM 1542 C C . GLN A 1 202 ? 0.083 -16.467 -7.888 1.00 90.38 202 GLN A C 1
ATOM 1544 O O . GLN A 1 202 ? 0.684 -16.568 -8.958 1.00 90.38 202 GLN A O 1
ATOM 1549 N N . PRO A 1 203 ? -1.247 -16.228 -7.862 1.00 92.62 203 PRO A N 1
ATOM 1550 C CA . PRO A 1 203 ? -2.054 -16.147 -9.083 1.00 92.62 203 PRO A CA 1
ATOM 1551 C C . PRO A 1 203 ? -1.645 -15.020 -10.045 1.00 92.62 203 PRO A C 1
ATOM 1553 O O . PRO A 1 203 ? -1.997 -15.062 -11.222 1.00 92.62 203 PRO A O 1
ATOM 1556 N N . TYR A 1 204 ? -0.908 -14.016 -9.566 1.00 94.88 204 TYR A N 1
ATOM 1557 C CA . TYR A 1 204 ? -0.542 -12.827 -10.336 1.00 94.88 204 TYR A CA 1
ATOM 1558 C C . TYR A 1 204 ? 0.881 -12.891 -10.909 1.00 94.88 204 TYR A C 1
ATOM 1560 O O . TYR A 1 204 ? 1.195 -12.129 -11.825 1.00 94.88 204 TYR A O 1
ATOM 1568 N N . LEU A 1 205 ? 1.735 -13.802 -10.419 1.00 92.19 205 LEU A N 1
ATOM 1569 C CA . LEU A 1 205 ? 3.171 -13.814 -10.735 1.00 92.19 205 LEU A CA 1
ATOM 1570 C C . LEU A 1 205 ? 3.459 -14.000 -12.228 1.00 92.19 205 LEU A C 1
ATOM 1572 O O . LEU A 1 205 ? 4.309 -13.300 -12.767 1.00 92.19 205 LEU A O 1
ATOM 1576 N N . GLY A 1 206 ? 2.727 -14.883 -12.917 1.00 90.50 206 GLY A N 1
ATOM 1577 C CA . GLY A 1 206 ? 2.903 -15.083 -14.360 1.00 90.50 206 GLY A CA 1
ATOM 1578 C C . GLY A 1 206 ? 2.598 -13.824 -15.182 1.00 90.50 206 GLY A C 1
ATOM 1579 O O . GLY A 1 206 ? 3.345 -13.484 -16.095 1.00 90.50 206 GLY A O 1
ATOM 1580 N N . ARG A 1 207 ? 1.535 -13.085 -14.826 1.00 93.44 207 ARG A N 1
ATOM 1581 C CA . ARG A 1 207 ? 1.187 -11.812 -15.489 1.00 93.44 207 ARG A CA 1
ATOM 1582 C C . ARG A 1 207 ? 2.218 -10.727 -15.185 1.00 93.44 207 ARG A C 1
ATOM 1584 O O . ARG A 1 207 ? 2.627 -10.014 -16.094 1.00 93.44 207 ARG A O 1
ATOM 1591 N N . ALA A 1 208 ? 2.660 -10.631 -13.932 1.00 94.88 208 ALA A N 1
ATOM 1592 C CA . ALA A 1 208 ? 3.698 -9.688 -13.527 1.00 94.88 208 ALA A CA 1
ATOM 1593 C C . ALA A 1 208 ? 5.027 -9.957 -14.255 1.00 94.88 208 ALA A C 1
ATOM 1595 O O . ALA A 1 208 ? 5.675 -9.020 -14.714 1.00 94.88 208 ALA A O 1
ATOM 1596 N N . LEU A 1 209 ? 5.401 -11.229 -14.430 1.00 94.06 209 LEU A N 1
ATOM 1597 C CA . LEU A 1 209 ? 6.608 -11.603 -15.163 1.00 94.06 209 LEU A CA 1
ATOM 1598 C C . LEU A 1 209 ? 6.527 -11.212 -16.642 1.00 94.06 209 LEU A C 1
ATOM 1600 O O . LEU A 1 209 ? 7.482 -10.651 -17.170 1.00 94.06 209 LEU A O 1
ATOM 1604 N N . LEU A 1 210 ? 5.387 -11.447 -17.297 1.00 91.94 210 LEU A N 1
ATOM 1605 C CA . LEU A 1 210 ? 5.187 -11.031 -18.686 1.00 91.94 210 LEU A CA 1
ATOM 1606 C C . LEU A 1 210 ? 5.337 -9.509 -18.855 1.00 91.94 210 LEU A C 1
ATOM 1608 O O . LEU A 1 210 ? 5.967 -9.057 -19.810 1.00 91.94 210 LEU A O 1
ATOM 1612 N N . LEU A 1 211 ? 4.807 -8.721 -17.912 1.00 93.50 211 LEU A N 1
ATOM 1613 C CA . LEU A 1 211 ? 4.985 -7.266 -17.904 1.00 93.50 211 LEU A CA 1
ATOM 1614 C C . LEU A 1 211 ? 6.455 -6.868 -17.760 1.00 93.50 211 LEU A C 1
ATOM 1616 O O . LEU A 1 211 ? 6.908 -5.977 -18.474 1.00 93.50 211 LEU A O 1
ATOM 1620 N N . CYS A 1 212 ? 7.212 -7.541 -16.890 1.00 94.06 212 CYS A N 1
ATOM 1621 C CA . CYS A 1 212 ? 8.647 -7.301 -16.758 1.00 94.06 212 CYS A CA 1
ATOM 1622 C C . CYS A 1 212 ? 9.402 -7.537 -18.068 1.00 94.06 212 CYS A C 1
ATOM 1624 O O . CYS A 1 212 ? 10.205 -6.692 -18.454 1.00 94.06 212 CYS A O 1
ATOM 1626 N N . LEU A 1 213 ? 9.136 -8.663 -18.740 1.00 92.19 213 LEU A N 1
ATOM 1627 C CA . LEU A 1 213 ? 9.804 -9.026 -19.992 1.00 92.19 213 LEU A CA 1
ATOM 1628 C C . LEU A 1 213 ? 9.525 -7.996 -21.092 1.00 92.19 213 LEU A C 1
ATOM 1630 O O . LEU A 1 213 ? 10.464 -7.491 -21.698 1.00 92.19 213 LEU A O 1
ATOM 1634 N N . ARG A 1 214 ? 8.258 -7.601 -21.275 1.00 90.50 214 ARG A N 1
ATOM 1635 C CA . ARG A 1 214 ? 7.883 -6.513 -22.201 1.00 90.50 214 ARG A CA 1
ATOM 1636 C C . ARG A 1 214 ? 8.543 -5.187 -21.819 1.00 90.50 214 ARG A C 1
ATOM 1638 O O . ARG A 1 214 ? 8.980 -4.423 -22.672 1.00 90.50 214 ARG A O 1
ATOM 1645 N N . GLY A 1 215 ? 8.641 -4.920 -20.520 1.00 91.25 215 GLY A N 1
ATOM 1646 C CA . GLY A 1 215 ? 9.259 -3.718 -19.984 1.00 91.25 215 GLY A CA 1
ATOM 1647 C C . GLY A 1 215 ? 10.761 -3.603 -20.252 1.00 91.25 215 GLY A C 1
ATOM 1648 O O . GLY A 1 215 ? 11.268 -2.486 -20.231 1.00 91.25 215 GLY A O 1
ATOM 1649 N N . PHE A 1 216 ? 11.480 -4.698 -20.531 1.00 92.62 216 PHE A N 1
ATOM 1650 C CA . PHE A 1 216 ? 12.916 -4.658 -20.850 1.00 92.62 216 PHE A CA 1
ATOM 1651 C C . PHE A 1 216 ? 13.221 -3.987 -22.189 1.00 92.62 216 PHE A C 1
ATOM 1653 O O . PHE A 1 216 ? 14.270 -3.358 -22.328 1.00 92.62 216 PHE A O 1
ATOM 1660 N N . GLU A 1 217 ? 12.291 -4.074 -23.135 1.00 87.88 217 GLU A N 1
ATOM 1661 C CA . GLU A 1 217 ? 12.417 -3.510 -24.482 1.00 87.88 217 GLU A CA 1
ATOM 1662 C C . GLU A 1 217 ? 11.792 -2.111 -24.592 1.00 87.88 217 GLU A C 1
ATOM 1664 O O . GLU A 1 217 ? 11.847 -1.475 -25.641 1.00 87.88 217 GLU A O 1
ATOM 1669 N N . HIS A 1 218 ? 11.222 -1.595 -23.500 1.00 89.56 218 HIS A N 1
ATOM 1670 C CA . HIS A 1 218 ? 10.539 -0.308 -23.501 1.00 89.56 218 HIS A CA 1
ATOM 1671 C C . HIS A 1 218 ? 11.494 0.853 -23.832 1.00 89.56 218 HIS A C 1
ATOM 1673 O O . HIS A 1 218 ? 12.625 0.876 -23.349 1.00 89.56 218 HIS A O 1
ATOM 1679 N N . SER A 1 219 ? 11.036 1.862 -24.582 1.00 88.56 219 SER A N 1
ATOM 1680 C CA . SER A 1 219 ? 11.834 3.036 -24.997 1.00 88.56 219 SER A CA 1
ATOM 1681 C C . SER A 1 219 ? 12.308 3.896 -23.814 1.00 88.56 219 SER A C 1
ATOM 1683 O O . SER A 1 219 ? 13.458 4.345 -23.774 1.00 88.56 219 SER A O 1
ATOM 1685 N N . SER A 1 220 ? 11.456 4.059 -22.799 1.00 86.94 220 SER A N 1
ATOM 1686 C CA . SER A 1 220 ? 11.775 4.782 -21.562 1.00 86.94 220 SER A CA 1
ATOM 1687 C C . SER A 1 220 ? 12.655 3.985 -20.590 1.00 86.94 220 SER A C 1
ATOM 1689 O O . SER A 1 220 ? 12.338 2.858 -20.202 1.00 86.94 220 SER A O 1
ATOM 1691 N N . TRP A 1 221 ? 13.752 4.606 -20.141 1.00 88.75 221 TRP A N 1
ATOM 1692 C CA . TRP A 1 221 ? 14.699 4.020 -19.185 1.00 88.75 221 TRP A CA 1
ATOM 1693 C C . TRP A 1 221 ? 14.083 3.752 -17.805 1.00 88.75 221 TRP A C 1
ATOM 1695 O O . TRP A 1 221 ? 14.421 2.754 -17.169 1.00 88.75 221 TRP A O 1
ATOM 1705 N N . THR A 1 222 ? 13.170 4.608 -17.342 1.00 89.31 222 THR A N 1
ATOM 1706 C CA . THR A 1 222 ? 12.538 4.486 -16.016 1.00 89.31 222 THR A CA 1
ATOM 1707 C C . THR A 1 222 ? 11.669 3.230 -15.939 1.00 89.31 222 THR A C 1
ATOM 1709 O O . THR A 1 222 ? 11.766 2.474 -14.971 1.00 89.31 222 THR A O 1
ATOM 1712 N N . ILE A 1 223 ? 10.903 2.951 -17.000 1.00 90.81 223 ILE A N 1
ATOM 1713 C CA . ILE A 1 223 ? 10.093 1.736 -17.140 1.00 90.81 223 ILE A CA 1
ATOM 1714 C C . ILE A 1 223 ? 10.988 0.502 -17.209 1.00 90.81 223 ILE A C 1
ATOM 1716 O O . ILE A 1 223 ? 10.719 -0.462 -16.487 1.00 90.81 223 ILE A O 1
ATOM 1720 N N . ARG A 1 224 ? 12.080 0.531 -17.991 1.00 93.75 224 ARG A N 1
ATOM 1721 C CA . ARG A 1 224 ? 13.055 -0.576 -18.017 1.00 93.75 224 ARG A CA 1
ATOM 1722 C C . ARG A 1 224 ? 13.605 -0.870 -16.620 1.00 93.75 224 ARG A C 1
ATOM 1724 O O . ARG A 1 224 ? 13.614 -2.022 -16.188 1.00 93.75 224 ARG A O 1
ATOM 1731 N N . ASN A 1 225 ? 14.007 0.169 -15.884 1.00 93.50 225 ASN A N 1
ATOM 1732 C CA . ASN A 1 225 ? 14.548 0.037 -14.532 1.00 93.50 225 ASN A CA 1
ATOM 1733 C C . ASN A 1 225 ? 13.518 -0.543 -13.544 1.00 93.50 225 ASN A C 1
ATOM 1735 O O . ASN A 1 225 ? 13.807 -1.526 -12.863 1.00 93.50 225 ASN A O 1
ATOM 1739 N N . SER A 1 226 ? 12.300 0.003 -13.491 1.00 93.31 226 SER A N 1
ATOM 1740 C CA . SER A 1 226 ? 11.242 -0.520 -12.613 1.00 93.31 226 SER A CA 1
ATOM 1741 C C . SER A 1 226 ? 10.830 -1.950 -12.974 1.00 93.31 226 SER A C 1
ATOM 1743 O O . SER A 1 226 ? 10.614 -2.771 -12.080 1.00 93.31 226 SER A O 1
ATOM 1745 N N . SER A 1 227 ? 10.812 -2.286 -14.266 1.00 95.06 227 SER A N 1
ATOM 1746 C CA . SER A 1 227 ? 10.559 -3.649 -14.750 1.00 95.06 227 SER A CA 1
ATOM 1747 C C . SER A 1 227 ? 11.647 -4.621 -14.294 1.00 95.06 227 SER A C 1
ATOM 1749 O O . SER A 1 227 ? 11.331 -5.712 -13.824 1.00 95.06 227 SER A O 1
ATOM 1751 N N . MET A 1 228 ? 12.922 -4.214 -14.339 1.00 94.50 228 MET A N 1
ATOM 1752 C CA . MET A 1 228 ? 14.055 -5.007 -13.842 1.00 94.50 228 MET A CA 1
ATOM 1753 C C . MET A 1 228 ? 14.019 -5.203 -12.323 1.00 94.50 228 MET A C 1
ATOM 1755 O O . MET A 1 228 ? 14.333 -6.291 -11.828 1.00 94.50 228 MET A O 1
ATOM 1759 N N . MET A 1 229 ? 13.592 -4.187 -11.570 1.00 94.06 229 MET A N 1
ATOM 1760 C CA . MET A 1 229 ? 13.435 -4.297 -10.120 1.00 94.06 229 MET A CA 1
ATOM 1761 C C . MET A 1 229 ? 12.327 -5.289 -9.739 1.00 94.06 229 MET A C 1
ATOM 1763 O O . MET A 1 229 ? 12.540 -6.120 -8.854 1.00 94.06 229 MET A O 1
ATOM 1767 N N . LEU A 1 230 ? 11.173 -5.244 -10.417 1.00 95.56 230 LEU A N 1
ATOM 1768 C CA . LEU A 1 230 ? 10.094 -6.218 -10.220 1.00 95.56 230 LEU A CA 1
ATOM 1769 C C . LEU A 1 230 ? 10.517 -7.625 -10.671 1.00 95.56 230 LEU A C 1
ATOM 1771 O O . LEU A 1 230 ? 10.288 -8.591 -9.946 1.00 95.56 230 LEU A O 1
ATOM 1775 N N . TYR A 1 231 ? 11.202 -7.749 -11.811 1.00 95.38 231 TYR A N 1
ATOM 1776 C CA . TYR A 1 231 ? 11.732 -9.027 -12.291 1.00 95.38 231 TYR A CA 1
ATOM 1777 C C . TYR A 1 231 ? 12.666 -9.673 -11.270 1.00 95.38 231 TYR A C 1
ATOM 1779 O O . TYR A 1 231 ? 12.527 -10.852 -10.958 1.00 95.38 231 TYR A O 1
ATOM 1787 N N . SER A 1 232 ? 13.587 -8.893 -10.700 1.00 93.06 232 SER A N 1
ATOM 1788 C CA . SER A 1 232 ? 14.517 -9.387 -9.682 1.00 93.06 232 SER A CA 1
ATOM 1789 C C . SER A 1 232 ? 13.770 -9.928 -8.460 1.00 93.06 232 SER A C 1
ATOM 1791 O O . SER A 1 232 ? 14.100 -11.007 -7.969 1.00 93.06 232 SER A O 1
ATOM 1793 N N . ALA A 1 233 ? 12.718 -9.233 -8.011 1.00 91.12 233 ALA A N 1
ATOM 1794 C CA . ALA A 1 233 ? 11.852 -9.715 -6.938 1.00 91.12 233 ALA A CA 1
ATOM 1795 C C . ALA A 1 233 ? 11.144 -11.032 -7.308 1.00 91.12 233 ALA A C 1
ATOM 1797 O O . ALA A 1 233 ? 11.131 -11.969 -6.508 1.00 91.12 233 ALA A O 1
ATOM 1798 N N . LEU A 1 234 ? 10.607 -11.132 -8.529 1.00 90.12 234 LEU A N 1
ATOM 1799 C CA . LEU A 1 234 ? 9.927 -12.329 -9.034 1.00 90.12 234 LEU A CA 1
ATOM 1800 C C . LEU A 1 234 ? 10.868 -13.530 -9.150 1.00 90.12 234 LEU A C 1
ATOM 1802 O O . LEU A 1 234 ? 10.505 -14.617 -8.711 1.00 90.12 234 LEU A O 1
ATOM 1806 N N . VAL A 1 235 ? 12.079 -13.349 -9.681 1.00 84.56 235 VAL A N 1
ATOM 1807 C CA . VAL A 1 235 ? 13.080 -14.421 -9.806 1.00 84.56 235 VAL A CA 1
ATOM 1808 C C . VAL A 1 235 ? 13.532 -14.899 -8.432 1.00 84.56 235 VAL A C 1
ATOM 1810 O O . VAL A 1 235 ? 13.559 -16.102 -8.180 1.00 84.56 235 VAL A O 1
ATOM 1813 N N . LEU A 1 236 ? 13.820 -13.987 -7.499 1.00 76.69 236 LEU A N 1
ATOM 1814 C CA . LEU A 1 236 ? 14.167 -14.373 -6.129 1.00 76.69 236 LEU A CA 1
ATOM 1815 C C . LEU A 1 236 ? 13.025 -15.143 -5.444 1.00 76.69 236 LEU A C 1
ATOM 1817 O O . LEU A 1 236 ? 13.286 -16.080 -4.690 1.00 76.69 236 LEU A O 1
ATOM 1821 N N . LYS A 1 237 ? 11.764 -14.802 -5.738 1.00 72.94 237 LYS A N 1
ATOM 1822 C CA . LYS A 1 237 ? 10.583 -15.519 -5.231 1.00 72.94 237 LYS A CA 1
ATOM 1823 C C . LYS A 1 237 ? 10.371 -16.880 -5.915 1.00 72.94 237 LYS A C 1
ATOM 1825 O O . LYS A 1 237 ? 10.014 -17.851 -5.249 1.00 72.94 237 LYS A O 1
ATOM 1830 N N . GLY A 1 238 ? 10.580 -16.942 -7.229 1.00 61.44 238 GLY A N 1
ATOM 1831 C CA . GLY A 1 238 ? 10.259 -18.069 -8.107 1.00 61.44 238 GLY A CA 1
ATOM 1832 C C . GLY A 1 238 ? 11.388 -19.073 -8.349 1.00 61.44 238 GLY A C 1
ATOM 1833 O O . GLY A 1 238 ? 11.132 -20.082 -8.994 1.00 61.44 238 GLY A O 1
ATOM 1834 N N . VAL A 1 239 ? 12.614 -18.807 -7.878 1.00 52.72 239 VAL A N 1
ATOM 1835 C CA . VAL A 1 239 ? 13.788 -19.694 -8.058 1.00 52.72 239 VAL A CA 1
ATOM 1836 C C . VAL A 1 239 ? 14.346 -20.241 -6.738 1.00 52.72 239 VAL A C 1
ATOM 1838 O O . VAL A 1 239 ? 15.165 -21.153 -6.759 1.00 52.72 239 VAL A O 1
ATOM 1841 N N . GLY A 1 240 ? 13.879 -19.737 -5.591 1.00 49.84 240 GLY A N 1
ATOM 1842 C CA . GLY A 1 240 ? 14.094 -20.285 -4.247 1.00 49.84 240 GLY A CA 1
ATOM 1843 C C . GLY A 1 240 ? 15.432 -20.995 -3.996 1.00 49.84 240 GLY A C 1
ATOM 1844 O O . GLY A 1 240 ? 15.539 -22.218 -4.127 1.00 49.84 240 GLY A O 1
ATOM 1845 N N . SER A 1 241 ? 16.426 -20.251 -3.499 1.00 43.34 241 SER A N 1
ATOM 1846 C CA . SER A 1 241 ? 17.579 -20.849 -2.816 1.00 43.34 241 SER A CA 1
ATOM 1847 C C . SER A 1 241 ? 17.102 -21.798 -1.698 1.00 43.34 241 SER A C 1
ATOM 1849 O O . SER A 1 241 ? 16.033 -21.613 -1.111 1.00 43.34 241 SER A O 1
ATOM 1851 N N . GLN A 1 242 ? 17.882 -22.843 -1.402 1.00 44.81 242 GLN A N 1
ATOM 1852 C CA . GLN A 1 242 ? 17.529 -23.970 -0.514 1.00 44.81 242 GLN A CA 1
ATOM 1853 C C . GLN A 1 242 ? 16.927 -23.582 0.863 1.00 44.81 242 GLN A C 1
ATOM 1855 O O . GLN A 1 242 ? 16.205 -24.383 1.452 1.00 44.81 242 GLN A O 1
ATOM 1860 N N . GLN A 1 243 ? 17.133 -22.358 1.366 1.00 44.47 243 GLN A N 1
ATOM 1861 C CA . GLN A 1 243 ? 16.509 -21.861 2.604 1.00 44.47 243 GLN A CA 1
ATOM 1862 C C . GLN A 1 243 ? 15.037 -21.414 2.458 1.00 44.47 243 GLN A C 1
ATOM 1864 O O . GLN A 1 243 ? 14.292 -21.465 3.439 1.00 44.47 243 GLN A O 1
ATOM 1869 N N . GLN A 1 244 ? 14.577 -21.017 1.264 1.00 45.53 244 GLN A N 1
ATOM 1870 C CA . GLN A 1 244 ? 13.213 -20.513 1.014 1.00 45.53 244 GLN A CA 1
ATOM 1871 C C . GLN A 1 244 ? 12.205 -21.583 0.569 1.00 45.53 244 GLN A C 1
ATOM 1873 O O . GLN A 1 244 ? 11.001 -21.321 0.597 1.00 45.53 244 GLN A O 1
ATOM 1878 N N . LYS A 1 245 ? 12.645 -22.815 0.269 1.00 48.34 245 LYS A N 1
ATOM 1879 C CA . LYS A 1 245 ? 11.743 -23.956 -0.002 1.00 48.34 245 LYS A CA 1
ATOM 1880 C C . LYS A 1 245 ? 10.767 -24.246 1.149 1.00 48.34 245 LYS A C 1
ATOM 1882 O O . LYS A 1 245 ? 9.693 -24.787 0.926 1.00 48.34 245 LYS A O 1
ATOM 1887 N N . ARG A 1 246 ? 11.085 -23.817 2.378 1.00 45.56 246 ARG A N 1
ATOM 1888 C CA . ARG A 1 246 ? 10.191 -23.931 3.548 1.00 45.56 246 ARG A CA 1
ATOM 1889 C C . ARG A 1 246 ? 9.103 -22.843 3.614 1.00 45.56 246 ARG A C 1
ATOM 1891 O O . ARG A 1 246 ? 8.241 -22.928 4.479 1.00 45.56 246 ARG A O 1
ATOM 1898 N N . LYS A 1 247 ? 9.133 -21.833 2.732 1.00 48.03 247 LYS A N 1
ATOM 1899 C CA . LYS A 1 247 ? 8.198 -20.687 2.689 1.00 48.03 247 LYS A CA 1
ATOM 1900 C C . LYS A 1 247 ? 7.480 -20.527 1.334 1.00 48.03 247 LYS A C 1
ATOM 1902 O O . LYS A 1 247 ? 7.073 -19.425 0.987 1.00 48.03 247 LYS A O 1
ATOM 1907 N N . GLY A 1 248 ? 7.329 -21.609 0.565 1.00 53.25 248 GLY A N 1
ATOM 1908 C CA . GLY A 1 248 ? 6.527 -21.605 -0.668 1.00 53.25 248 GLY A CA 1
ATOM 1909 C C . GLY A 1 248 ? 7.220 -21.060 -1.923 1.00 53.25 248 GLY A C 1
ATOM 1910 O O . GLY A 1 248 ? 6.531 -20.696 -2.870 1.00 53.25 248 GLY A O 1
ATOM 1911 N N . GLY A 1 249 ? 8.557 -20.992 -1.948 1.00 55.28 249 GLY A N 1
ATOM 1912 C CA . GLY A 1 249 ? 9.300 -20.744 -3.189 1.00 55.28 249 GLY A CA 1
ATOM 1913 C C . GLY A 1 249 ? 9.221 -21.946 -4.137 1.00 55.28 249 GLY A C 1
ATOM 1914 O O . GLY A 1 249 ? 9.281 -23.089 -3.684 1.00 55.28 249 GLY A O 1
ATOM 1915 N N . MET A 1 250 ? 9.097 -21.678 -5.434 1.00 63.97 250 MET A N 1
ATOM 1916 C CA . MET A 1 250 ? 9.089 -22.683 -6.504 1.00 63.97 250 MET A CA 1
ATOM 1917 C C . MET A 1 250 ? 10.453 -22.744 -7.209 1.00 63.97 250 MET A C 1
ATOM 1919 O O . MET A 1 250 ? 11.294 -21.872 -7.004 1.00 63.97 250 MET A O 1
ATOM 1923 N N . SER A 1 251 ? 10.720 -23.808 -7.963 1.00 65.44 251 SER A N 1
ATOM 1924 C CA . SER A 1 251 ? 11.884 -23.909 -8.856 1.00 65.44 251 SER A CA 1
ATOM 1925 C C . SER A 1 251 ? 11.566 -23.361 -10.254 1.00 65.44 251 SER A C 1
ATOM 1927 O O . SER A 1 251 ? 10.401 -23.294 -10.637 1.00 65.44 251 SER A O 1
ATOM 1929 N N . VAL A 1 252 ? 12.590 -23.020 -11.054 1.00 65.38 252 VAL A N 1
ATOM 1930 C CA . VAL A 1 252 ? 12.398 -22.548 -12.446 1.00 65.38 252 VAL A CA 1
ATOM 1931 C C . VAL A 1 252 ? 11.525 -23.509 -13.276 1.00 65.38 252 VAL A C 1
ATOM 1933 O O . VAL A 1 252 ? 10.578 -23.032 -13.898 1.00 65.38 252 VAL A O 1
ATOM 1936 N N . PRO A 1 253 ? 11.745 -24.842 -13.272 1.00 67.12 253 PRO A N 1
ATOM 1937 C CA . PRO A 1 253 ? 10.892 -25.758 -14.034 1.00 67.12 253 PRO A CA 1
ATOM 1938 C C . PRO A 1 253 ? 9.447 -25.806 -13.521 1.00 67.12 253 PRO A C 1
ATOM 1940 O O . PRO A 1 253 ? 8.512 -25.839 -14.315 1.00 67.12 253 PRO A O 1
ATOM 1943 N N . GLU A 1 254 ? 9.238 -25.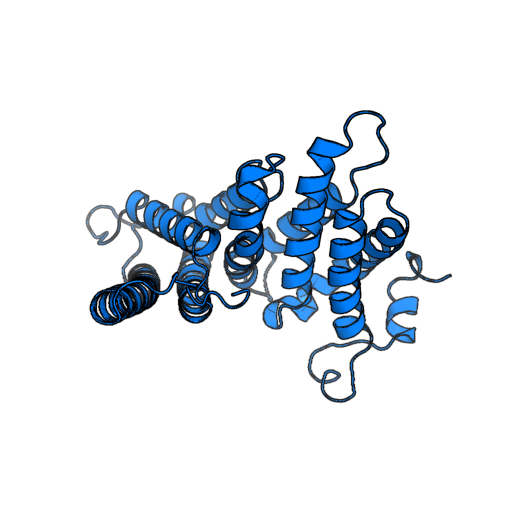765 -12.200 1.00 70.62 254 GLU A N 1
ATOM 1944 C CA . GLU A 1 254 ? 7.891 -25.674 -11.617 1.00 70.62 254 GLU A CA 1
ATOM 1945 C C . GLU A 1 254 ? 7.202 -24.360 -11.994 1.00 70.62 254 GLU A C 1
ATOM 1947 O O . GLU A 1 254 ? 5.992 -24.342 -12.209 1.00 70.62 254 GLU A O 1
ATOM 1952 N N . PHE A 1 255 ? 7.961 -23.267 -12.103 1.00 73.50 255 PHE A N 1
ATOM 1953 C CA . PHE A 1 255 ? 7.458 -21.968 -12.536 1.00 73.50 255 PHE A CA 1
ATOM 1954 C C . PHE A 1 255 ? 6.992 -21.996 -13.982 1.00 73.50 255 PHE A C 1
ATOM 1956 O O . PHE A 1 255 ? 5.852 -21.623 -14.251 1.00 73.50 255 PHE A O 1
ATOM 1963 N N . LEU A 1 256 ? 7.824 -22.496 -14.893 1.00 76.88 256 LEU A N 1
ATOM 1964 C CA . LEU A 1 256 ? 7.477 -22.587 -16.311 1.00 76.88 256 LEU A CA 1
ATOM 1965 C C . LEU A 1 256 ? 6.306 -23.550 -16.556 1.00 76.88 256 LEU A C 1
ATOM 1967 O O . LEU A 1 256 ? 5.419 -23.238 -17.343 1.00 76.88 256 LEU A O 1
ATOM 1971 N N . ASN A 1 257 ? 6.231 -24.662 -15.816 1.00 77.19 257 ASN A N 1
ATOM 1972 C CA . ASN A 1 257 ? 5.081 -25.569 -15.883 1.00 77.19 257 ASN A CA 1
ATOM 1973 C C . ASN A 1 257 ? 3.791 -24.939 -15.337 1.00 77.19 257 ASN A C 1
ATOM 1975 O O . ASN A 1 257 ? 2.706 -25.216 -15.843 1.00 77.19 257 ASN A O 1
ATOM 1979 N N . ARG A 1 258 ? 3.883 -24.109 -14.290 1.00 77.31 258 ARG A N 1
ATOM 1980 C CA . ARG A 1 258 ? 2.719 -23.445 -13.681 1.00 77.31 258 ARG A CA 1
ATOM 1981 C C . ARG A 1 258 ? 2.238 -22.234 -14.482 1.00 77.31 258 ARG A C 1
ATOM 1983 O O . ARG A 1 258 ? 1.051 -21.919 -14.435 1.00 77.31 258 ARG A O 1
ATOM 1990 N N . PHE A 1 259 ? 3.139 -21.563 -15.194 1.00 77.56 259 PHE A N 1
ATOM 1991 C CA . PHE A 1 259 ? 2.857 -20.385 -16.012 1.00 77.56 259 PHE A CA 1
ATOM 1992 C C . PHE A 1 259 ? 3.354 -20.593 -17.456 1.00 77.56 259 PHE A C 1
ATOM 1994 O O . PHE A 1 259 ? 4.308 -19.932 -17.876 1.00 77.56 259 PHE A O 1
ATOM 2001 N N . PRO A 1 260 ? 2.711 -21.485 -18.237 1.00 75.75 260 PRO A N 1
ATOM 2002 C CA . PRO A 1 260 ? 3.157 -21.847 -19.586 1.00 75.75 260 PRO A CA 1
ATOM 2003 C C . PRO A 1 260 ? 3.151 -20.671 -20.568 1.00 75.75 260 PRO A C 1
ATOM 2005 O O . PRO A 1 260 ? 3.913 -20.667 -21.523 1.00 75.75 260 PRO A O 1
ATOM 2008 N N . GLN A 1 261 ? 2.357 -19.630 -20.308 1.00 74.25 261 GLN A N 1
ATOM 2009 C CA . GLN A 1 261 ? 2.346 -18.390 -21.087 1.00 74.25 261 GLN A CA 1
ATOM 2010 C C . GLN A 1 261 ? 3.668 -17.601 -21.048 1.00 74.25 261 GLN A C 1
ATOM 2012 O O . GLN A 1 261 ? 3.797 -16.612 -21.764 1.00 74.25 261 GLN A O 1
ATOM 2017 N N . VAL A 1 262 ? 4.609 -17.981 -20.176 1.00 67.88 262 VAL A N 1
ATOM 2018 C CA . VAL A 1 262 ? 5.944 -17.370 -20.070 1.00 67.88 262 VAL A CA 1
ATOM 2019 C C . VAL A 1 262 ? 7.054 -18.324 -20.533 1.00 67.88 262 VAL A C 1
ATOM 2021 O O . VAL A 1 262 ? 8.229 -17.960 -20.504 1.00 67.88 262 VAL A O 1
ATOM 2024 N N . ALA A 1 263 ? 6.708 -19.550 -20.933 1.00 63.62 263 ALA A N 1
ATOM 2025 C CA . ALA A 1 263 ? 7.668 -20.469 -21.524 1.00 63.62 263 ALA A CA 1
ATOM 2026 C C . ALA A 1 263 ? 8.028 -20.008 -22.954 1.00 63.62 263 ALA A C 1
ATOM 2028 O O . ALA A 1 263 ? 7.148 -19.486 -23.644 1.00 63.62 263 ALA A O 1
ATOM 2029 N N . PRO A 1 264 ? 9.301 -20.146 -23.369 1.00 54.59 264 PRO A N 1
ATOM 2030 C CA . PRO A 1 264 ? 9.744 -19.812 -24.722 1.00 54.59 264 PRO A CA 1
ATOM 2031 C C . PRO A 1 264 ? 9.101 -20.696 -25.797 1.00 54.59 264 PRO A C 1
ATOM 2033 O O . PRO A 1 264 ? 8.765 -21.864 -25.489 1.00 54.59 264 PRO A O 1
#

Secondary structure (DSSP, 8-state):
-TTSPPP--S--HHHHHHHHHHHHHHHHHHHHHHHHHHHHHHHSPPSSSTTT-SS-HHHHHHHHHHHHHHHHH---HHHHHHHHHHHHHHHHHHHTSS-HHHHTHHHHHHHHHHSTTTTT---HHHIIIIITTHHHHHHHHHTTS-TTS--HHHHHHHHHHHHHHH---STT-HHHHHHHHHHHHHHHHHHHH-SSSTTTTGGGHHHHHHHHHHHHT-SSHHHHHHHHHHHHHHHHHHH--TTTGGGTPPPHHHHHHH-GGG--

Radius of gyration: 20.43 Å; chains: 1; bounding box: 53×52×54 Å